Protein AF-A0A2N0S3P3-F1 (afdb_monomer_lite)

Sequence (249 aa):
TDFIQQIINLTKPFKLKSLFLYSSELQIVESLQLLLQKYGDYLENFACRFGSNSLSEEQQLLEFIIKYCKNI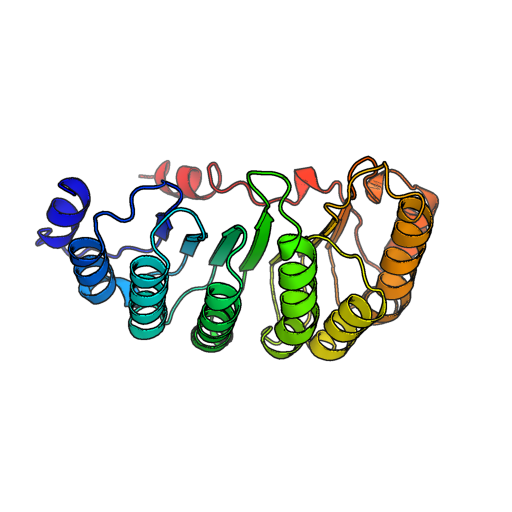KFLDLTVINNIQIIYSLFNLIENVKQNLNHLSINIFDNFGFSNTTELSSITLQNLGQLLPLKLEYLSLTLTIKYKNDFEMFLKNSQDTFIKKLLIKDRRIKDDEECRDTHDFILSYIKEYIMKKKRVKYLAIINFTTDLFSFKDEVKEFELYNIKIQKYRDLVVKYKLKFVEEFEDF

Radius of gyration: 18.98 Å; chains: 1; bounding box: 51×37×51 Å

Foldseek 3Di:
DVVLVVVLPDPDDDEDAEDEAEDLDLVCLPSLLSSLQVHQCRHQAYEYEPDRYDPVSLLSSLVSNLVRHQQHQAYAYEYELDQVVLVSVLSSLLSNQVNHAYYHYAYDYPPPDDCQQVSLLVCLQRVQQSHHLEHQYYAYAGAPDDLVSNLNSLVSNLSHQYAEYHYEHEDDDPPPCPVVVVVSNLVSCCVRPQVSVRYQEYWYYYPPDTLVVVVVSQVVSVVSNHHYDGNVVRDDDPPPPVVVVVVPD

Secondary structure (DSSP, 8-state):
-HHHHHHHT--S-----EEEE-SS--TTHHHHHHHHHHHGGG--EEEEEESSS-HHHHHHHHHHHHHH----SEEEEEEES-HHHHHHHHHHHHHHTTT--EEEEEEE-SSS-THHHHHHHHHHHHHHHHS-SEESEEEEEE----HHHHHHHHHHTTT-EEEEEEEEE---TT-TTHHHHHHHHHHHIIIIIITTT-EEEEEEE-SS-BGGG-HHHHHHHHHTT-EE--HHHHS--HHHHHHHTTS--

Organism: NCBI:txid588596

pLDDT: mean 86.83, std 15.43, range [28.58, 98.62]

Structure (mmCIF, N/CA/C/O backbone):
data_AF-A0A2N0S3P3-F1
#
_entry.id   AF-A0A2N0S3P3-F1
#
loop_
_atom_site.group_PDB
_atom_site.id
_atom_site.type_symbol
_atom_site.label_atom_id
_atom_site.label_alt_id
_atom_site.label_comp_id
_atom_site.label_asym_id
_atom_site.label_entity_id
_atom_site.label_seq_id
_atom_site.pdbx_PDB_ins_code
_atom_site.Cartn_x
_atom_site.Cartn_y
_atom_site.Cartn_z
_atom_site.occupancy
_atom_site.B_iso_or_equiv
_atom_site.auth_seq_id
_atom_site.auth_comp_id
_atom_site.auth_asym_id
_atom_site.auth_atom_id
_atom_site.pdbx_PDB_model_num
ATOM 1 N N . THR A 1 1 ? -15.535 18.138 17.283 1.00 60.66 1 THR A N 1
ATOM 2 C CA . THR A 1 1 ? -15.796 17.540 18.614 1.00 60.66 1 THR A CA 1
ATOM 3 C C . THR A 1 1 ? -17.249 17.122 18.776 1.00 60.66 1 THR A C 1
ATOM 5 O O . THR A 1 1 ? -17.479 15.939 18.997 1.00 60.66 1 THR A O 1
ATOM 8 N N . ASP A 1 2 ? -18.226 18.005 18.544 1.00 72.38 2 ASP A N 1
ATOM 9 C CA . ASP A 1 2 ? -19.659 17.703 18.760 1.00 72.38 2 ASP A CA 1
ATOM 10 C C . ASP A 1 2 ? -20.184 16.489 17.980 1.00 72.38 2 ASP A C 1
ATOM 12 O O . ASP A 1 2 ? -20.916 15.664 18.523 1.00 72.38 2 ASP A O 1
ATOM 16 N N . PHE A 1 3 ? -19.760 16.322 16.726 1.00 80.19 3 PHE A N 1
ATOM 17 C CA . PHE A 1 3 ? -20.202 15.205 15.886 1.00 80.19 3 PHE A CA 1
ATOM 18 C C . PHE A 1 3 ? -19.751 13.828 16.407 1.00 80.19 3 PHE A C 1
ATOM 20 O O . PHE A 1 3 ? -20.533 12.880 16.422 1.00 80.19 3 PHE A O 1
ATOM 27 N N . ILE A 1 4 ? -18.506 13.709 16.885 1.00 81.88 4 ILE A N 1
ATOM 28 C CA . ILE A 1 4 ? -17.991 12.443 17.433 1.00 81.88 4 ILE A CA 1
ATOM 29 C C . ILE A 1 4 ? -18.756 12.082 18.708 1.00 81.88 4 ILE A C 1
ATOM 31 O O . ILE A 1 4 ? -19.154 10.930 18.882 1.00 81.88 4 ILE A O 1
ATOM 35 N N . GLN A 1 5 ? -19.031 13.070 19.564 1.00 81.81 5 GLN A N 1
ATOM 36 C CA . GLN A 1 5 ? -19.796 12.838 20.784 1.00 81.81 5 GLN A CA 1
ATOM 37 C C . GLN A 1 5 ? -21.236 12.402 20.481 1.00 81.81 5 GLN A C 1
ATOM 39 O O . GLN A 1 5 ? -21.754 11.505 21.145 1.00 81.81 5 GLN A O 1
ATOM 44 N N . GLN A 1 6 ? -21.865 12.966 19.445 1.00 85.00 6 GLN A N 1
ATOM 45 C CA . GLN A 1 6 ? -23.181 12.521 18.980 1.00 85.00 6 GLN A CA 1
ATOM 46 C C . GLN A 1 6 ? -23.161 11.048 18.545 1.00 85.00 6 GLN A C 1
ATOM 48 O O . GLN A 1 6 ? -24.040 10.295 18.961 1.00 85.00 6 GLN A O 1
ATOM 53 N N . ILE A 1 7 ? -22.139 10.611 17.794 1.00 86.00 7 ILE A N 1
ATOM 54 C CA . ILE A 1 7 ? -21.979 9.200 17.389 1.00 86.00 7 ILE A CA 1
ATOM 55 C C . ILE A 1 7 ? -21.769 8.287 18.604 1.00 86.00 7 ILE A C 1
ATOM 57 O O . ILE A 1 7 ? -22.335 7.193 18.682 1.00 86.00 7 ILE A O 1
ATOM 61 N N . ILE A 1 8 ? -20.949 8.711 19.567 1.00 85.50 8 ILE A N 1
ATOM 62 C CA . ILE A 1 8 ? -20.697 7.935 20.788 1.00 85.50 8 ILE A CA 1
ATOM 63 C C . ILE A 1 8 ? -21.985 7.791 21.608 1.00 85.50 8 ILE A C 1
ATOM 65 O O . ILE A 1 8 ? -22.234 6.713 22.147 1.00 85.50 8 ILE A O 1
ATOM 69 N N . ASN A 1 9 ? -22.829 8.823 21.643 1.00 87.31 9 ASN A N 1
ATOM 70 C CA . ASN A 1 9 ? -24.072 8.846 22.414 1.00 87.31 9 ASN A CA 1
ATOM 71 C C . ASN A 1 9 ? -25.251 8.130 21.727 1.00 87.31 9 ASN A C 1
ATOM 73 O O . ASN A 1 9 ? -26.339 8.065 22.302 1.00 87.31 9 ASN A O 1
ATOM 77 N N . LEU A 1 10 ? -25.065 7.570 20.525 1.00 88.19 10 LEU A N 1
ATOM 78 C CA . LEU A 1 10 ? -26.095 6.766 19.870 1.00 88.19 10 LEU A CA 1
ATOM 79 C C . LEU A 1 10 ? -26.452 5.543 20.729 1.00 88.19 10 LEU A C 1
ATOM 81 O O . LEU A 1 10 ? -25.593 4.741 21.103 1.00 88.19 10 LEU A O 1
ATOM 85 N N . THR A 1 11 ? -27.746 5.400 21.016 1.00 84.94 11 THR A N 1
ATOM 86 C CA . THR A 1 11 ? -28.325 4.266 21.758 1.00 84.94 11 THR A CA 1
ATOM 87 C C . THR A 1 11 ? -28.780 3.132 20.843 1.00 84.94 11 THR A C 1
ATOM 89 O O . THR A 1 11 ? -28.942 1.999 21.289 1.00 84.94 11 THR A O 1
ATOM 92 N N . LYS A 1 12 ? -28.986 3.421 19.553 1.00 87.06 12 LYS A N 1
ATOM 93 C CA . LYS A 1 12 ? -29.355 2.421 18.546 1.00 87.06 12 LYS A CA 1
ATOM 94 C C . LYS A 1 12 ? -28.125 1.609 18.113 1.00 87.06 12 LYS A C 1
ATOM 96 O O . LYS A 1 12 ? -27.028 2.169 18.081 1.00 87.06 12 LYS A O 1
ATOM 101 N N . PRO A 1 13 ? -28.291 0.330 17.720 1.00 84.44 13 PRO A N 1
ATOM 102 C CA . PRO A 1 13 ? -27.209 -0.452 17.132 1.00 84.44 13 PRO A CA 1
ATOM 103 C C . PRO A 1 13 ? -26.616 0.269 15.919 1.00 84.44 13 PRO A C 1
ATOM 105 O O . PRO A 1 13 ? -27.309 0.535 14.938 1.00 84.44 13 PRO A O 1
ATOM 108 N N . PHE A 1 14 ? -25.330 0.589 16.002 1.00 86.62 14 PHE A N 1
ATOM 109 C CA . PHE A 1 14 ? -24.591 1.320 14.981 1.00 86.62 14 PHE A CA 1
ATOM 110 C C . PHE A 1 14 ? -23.218 0.670 14.790 1.00 86.62 14 PHE A C 1
ATOM 112 O O . PHE A 1 14 ? -22.587 0.250 15.760 1.00 86.62 14 PHE A O 1
ATOM 119 N N . LYS A 1 15 ? -22.758 0.582 13.538 1.00 90.81 15 LYS A N 1
ATOM 120 C CA . LYS A 1 15 ? -21.422 0.091 13.182 1.00 90.81 15 LYS A CA 1
ATOM 121 C C . LYS A 1 15 ? -20.727 1.140 12.328 1.00 90.81 15 LYS A C 1
ATOM 123 O O . LYS A 1 15 ? -21.176 1.426 11.220 1.00 90.81 15 LYS A O 1
ATOM 128 N N . LEU A 1 16 ? -19.619 1.678 12.827 1.00 92.75 16 LEU A N 1
ATOM 129 C CA . LEU A 1 16 ? -18.766 2.567 12.050 1.00 92.75 16 LEU A CA 1
ATOM 130 C C . LEU A 1 16 ? -17.831 1.719 11.184 1.00 92.75 16 LEU A C 1
ATOM 132 O O . LEU A 1 16 ? -16.903 1.115 11.708 1.00 92.75 16 LEU A O 1
ATOM 136 N N . LYS A 1 17 ? -18.081 1.657 9.872 1.00 94.69 17 LYS A N 1
ATOM 137 C CA . LYS A 1 17 ? -17.230 0.899 8.934 1.00 94.69 17 LYS A CA 1
ATOM 138 C C . LYS A 1 17 ? -16.067 1.704 8.361 1.00 94.69 17 LYS A C 1
ATOM 140 O O . LYS A 1 17 ? -15.070 1.112 7.952 1.00 94.69 17 LYS A O 1
ATOM 145 N N . SER A 1 18 ? -16.193 3.027 8.317 1.00 92.88 18 SER A N 1
ATOM 146 C CA . SER A 1 18 ? -15.244 3.901 7.628 1.00 92.88 18 SER A CA 1
ATOM 147 C C . SER A 1 18 ? -14.891 5.111 8.484 1.00 92.88 18 SER A C 1
ATOM 149 O O . SER A 1 18 ? -15.783 5.755 9.034 1.00 92.88 18 SER A O 1
ATOM 151 N N . LEU A 1 19 ? -13.600 5.434 8.568 1.00 91.31 19 LEU A N 1
ATOM 152 C CA . LEU A 1 19 ? -13.093 6.620 9.259 1.00 91.31 19 LEU A CA 1
ATOM 153 C C . LEU A 1 19 ? -11.942 7.244 8.459 1.00 91.31 19 LEU A C 1
ATOM 155 O O . LEU A 1 19 ? -10.929 6.596 8.202 1.00 91.31 19 LEU A O 1
ATOM 159 N N . PHE A 1 20 ? -12.099 8.513 8.077 1.00 89.56 20 PHE A N 1
ATOM 160 C CA . PHE A 1 20 ? -11.140 9.247 7.250 1.00 89.56 20 PHE A CA 1
ATOM 161 C C . PHE A 1 20 ? -10.727 10.559 7.927 1.00 89.56 20 PHE A C 1
ATOM 163 O O . PHE A 1 20 ? -11.555 11.445 8.131 1.00 89.56 20 PHE A O 1
ATOM 170 N N . LEU A 1 21 ? -9.442 10.687 8.262 1.00 86.50 21 LEU A N 1
ATOM 171 C CA . LEU A 1 21 ? -8.866 11.777 9.053 1.00 86.50 21 LEU A CA 1
ATOM 172 C C . LEU A 1 21 ? -7.858 12.579 8.206 1.00 86.50 21 LEU A C 1
ATOM 174 O O . LEU A 1 21 ? -6.662 12.295 8.201 1.00 86.50 21 LEU A O 1
ATOM 178 N N . TYR A 1 22 ? -8.337 13.574 7.450 1.00 75.62 22 TYR A N 1
ATOM 179 C CA . TYR A 1 22 ? -7.492 14.391 6.554 1.00 75.62 22 TYR A CA 1
ATOM 180 C C . TYR A 1 22 ? -7.315 15.858 6.994 1.00 75.62 22 TYR A C 1
ATOM 182 O O . TYR A 1 22 ? -6.592 16.604 6.329 1.00 75.62 22 TYR A O 1
ATOM 190 N N . SER A 1 23 ? -7.963 16.289 8.081 1.00 65.00 23 SER A N 1
ATOM 191 C CA . SER A 1 23 ? -7.886 17.659 8.609 1.00 65.00 23 SER A CA 1
ATOM 192 C C . SER A 1 23 ? -6.778 17.822 9.653 1.00 65.00 23 SER A C 1
ATOM 194 O O . SER A 1 23 ? -6.531 16.929 10.457 1.00 65.00 23 SER A O 1
ATOM 196 N N . SER A 1 24 ? -6.145 18.995 9.655 1.00 56.78 24 SER A N 1
ATOM 197 C CA . SER A 1 24 ? -4.992 19.401 10.478 1.00 56.78 24 SER A CA 1
ATOM 198 C C . SER A 1 24 ? -5.309 19.700 11.950 1.00 56.78 24 SER A C 1
ATOM 200 O O . SER A 1 24 ? -4.586 20.452 12.590 1.00 56.78 24 SER A O 1
ATOM 202 N N . GLU A 1 25 ? -6.393 19.146 12.486 1.00 56.72 25 GLU A N 1
ATOM 203 C CA . GLU A 1 25 ? -6.800 19.371 13.873 1.00 56.72 25 GLU A CA 1
ATOM 204 C C . GLU A 1 25 ? -7.106 18.027 14.533 1.00 56.72 25 GLU A C 1
ATOM 206 O O . GLU A 1 25 ? -8.260 17.629 14.696 1.00 56.72 25 GLU A O 1
ATOM 211 N N . LEU A 1 26 ? -6.050 17.321 14.949 1.00 60.75 26 LEU A N 1
ATOM 212 C CA . LEU A 1 26 ? -6.154 16.224 15.915 1.00 60.75 26 LEU A CA 1
ATOM 213 C C . LEU A 1 26 ? -6.377 16.737 17.351 1.00 60.75 26 LEU A C 1
ATOM 215 O O . LEU A 1 26 ? -6.074 16.019 18.299 1.00 60.75 26 LEU A O 1
ATOM 219 N N . GLN A 1 27 ? -6.999 17.911 17.542 1.00 53.78 27 GLN A N 1
ATOM 220 C CA . GLN A 1 27 ? -7.444 18.444 18.848 1.00 53.78 27 GLN A CA 1
ATOM 221 C C . GLN A 1 27 ? -8.531 17.571 19.526 1.00 53.78 27 GLN A C 1
ATOM 223 O O . GLN A 1 27 ? -9.323 18.034 20.340 1.00 53.78 27 GLN A O 1
ATOM 228 N N . ILE A 1 28 ? -8.624 16.295 19.154 1.00 60.75 28 ILE A N 1
ATOM 229 C CA . ILE A 1 28 ? -9.705 15.374 19.470 1.00 60.75 28 ILE A CA 1
ATOM 230 C C . ILE A 1 28 ? -9.147 13.996 19.852 1.00 60.75 28 ILE A C 1
ATOM 232 O O . ILE A 1 28 ? -9.802 12.984 19.609 1.00 60.75 28 ILE A O 1
ATOM 236 N N . VAL A 1 29 ? -7.939 13.915 20.425 1.00 67.81 29 VAL A N 1
ATOM 237 C CA . VAL A 1 29 ? -7.366 12.618 20.828 1.00 67.81 29 VAL A CA 1
ATOM 238 C C . VAL A 1 29 ? -8.316 11.871 21.768 1.00 67.81 29 VAL A C 1
ATOM 240 O O . VAL A 1 29 ? -8.578 10.695 21.540 1.00 67.81 29 VAL A O 1
ATOM 243 N N . GLU A 1 30 ? -8.930 12.554 22.741 1.00 79.44 30 GLU A N 1
ATOM 244 C CA . GLU A 1 30 ? -9.857 11.916 23.687 1.00 79.44 30 GLU A CA 1
ATOM 245 C C . GLU A 1 30 ? -11.140 11.399 23.018 1.00 79.44 30 GLU A C 1
ATOM 247 O O . GLU A 1 30 ? -11.507 10.235 23.192 1.00 79.44 30 GLU A O 1
ATOM 252 N N . SER A 1 31 ? -11.836 12.212 22.212 1.00 84.88 31 SER A N 1
ATOM 253 C CA . SER A 1 31 ? -13.074 11.731 21.577 1.00 84.88 31 SER A CA 1
ATOM 254 C C . SER A 1 31 ? -12.791 10.702 20.478 1.00 84.88 31 SER A C 1
ATOM 256 O O . SER A 1 31 ? -13.576 9.770 20.314 1.00 84.88 31 SER A O 1
ATOM 258 N N . LEU A 1 32 ? -11.674 10.821 19.745 1.00 87.62 32 LEU A N 1
ATOM 259 C CA . LEU A 1 32 ? -11.240 9.790 18.795 1.00 87.62 32 LEU A CA 1
ATOM 260 C C . LEU A 1 32 ? -10.889 8.495 19.522 1.00 87.62 32 LEU A C 1
ATOM 262 O O . LEU A 1 32 ? -11.292 7.430 19.067 1.00 87.62 32 LEU A O 1
ATOM 266 N N . GLN A 1 33 ? -10.216 8.565 20.670 1.00 89.75 33 GLN A N 1
ATOM 267 C CA . GLN A 1 33 ? -9.945 7.394 21.494 1.00 89.75 33 GLN A CA 1
ATOM 268 C C . GLN A 1 33 ? -11.243 6.683 21.881 1.00 89.75 33 GLN A C 1
ATOM 270 O O . GLN A 1 33 ? -11.347 5.475 21.679 1.00 89.75 33 GLN A O 1
ATOM 275 N N . LEU A 1 34 ? -12.240 7.411 22.395 1.00 90.88 34 LEU A N 1
ATOM 276 C CA . LEU A 1 34 ? -13.537 6.832 22.763 1.00 90.88 34 LEU A CA 1
ATOM 277 C C . LEU A 1 34 ? -14.266 6.235 21.549 1.00 90.88 34 LEU A C 1
ATOM 279 O O . LEU A 1 34 ? -14.858 5.158 21.642 1.00 90.88 34 LEU A O 1
ATOM 283 N N . LEU A 1 35 ? -14.195 6.905 20.395 1.00 92.00 35 LEU A N 1
ATOM 284 C CA . LEU A 1 35 ? -14.770 6.410 19.146 1.00 92.00 35 LEU A CA 1
ATOM 285 C C . LEU A 1 35 ? -14.113 5.091 18.713 1.00 92.00 35 LEU A C 1
ATOM 287 O O . LEU A 1 35 ? -14.819 4.134 18.398 1.00 92.00 35 LEU A O 1
ATOM 291 N N . LEU A 1 36 ? -12.780 5.026 18.731 1.00 93.50 36 LEU A N 1
ATOM 292 C CA . LEU A 1 36 ? -12.012 3.831 18.376 1.00 93.50 36 LEU A CA 1
ATOM 293 C C . LEU A 1 36 ? -12.216 2.706 19.396 1.00 93.50 36 LEU A C 1
ATOM 295 O O . LEU A 1 36 ? -12.365 1.558 19.002 1.00 93.50 36 LEU A O 1
ATOM 299 N N . GLN A 1 37 ? -12.314 3.015 20.689 1.00 93.56 37 GLN A N 1
ATOM 300 C CA . GLN A 1 37 ? -12.651 2.032 21.722 1.00 93.56 37 GLN A CA 1
ATOM 301 C C . GLN A 1 37 ? -14.021 1.395 21.490 1.00 93.56 37 GLN A C 1
ATOM 303 O O . GLN A 1 37 ? -14.179 0.190 21.670 1.00 93.56 37 GLN A O 1
ATOM 308 N N . LYS A 1 38 ? -15.019 2.199 21.107 1.00 93.44 38 LYS A N 1
ATOM 309 C CA . LYS A 1 38 ? -16.395 1.724 20.937 1.00 93.44 38 LYS A CA 1
ATOM 310 C C . LYS A 1 38 ? -16.629 1.042 19.589 1.00 93.44 38 LYS A C 1
ATOM 312 O O . LYS A 1 38 ? -17.420 0.103 19.518 1.00 93.44 38 LYS A O 1
ATOM 317 N N . TYR A 1 39 ? -15.983 1.522 18.527 1.00 94.75 39 TYR A N 1
ATOM 318 C CA . TYR A 1 39 ? -16.291 1.104 17.158 1.00 94.75 39 TYR A CA 1
ATOM 319 C C . TYR A 1 39 ? -15.094 0.615 16.335 1.00 94.75 39 TYR A C 1
ATOM 321 O O . TYR A 1 39 ? -15.297 0.212 15.192 1.00 94.75 39 TYR A O 1
ATOM 329 N N . GLY A 1 40 ? -13.874 0.625 16.875 1.00 94.88 40 GLY A N 1
ATOM 330 C CA . GLY A 1 40 ? -12.653 0.271 16.143 1.00 94.88 40 GLY A CA 1
ATOM 331 C C . GLY A 1 40 ? -12.702 -1.123 15.522 1.00 94.88 40 GLY A C 1
ATOM 332 O O . GLY A 1 40 ? -12.315 -1.293 14.367 1.00 94.88 40 GLY A O 1
ATOM 333 N N . ASP A 1 41 ? -13.287 -2.094 16.224 1.00 95.56 41 ASP A N 1
ATOM 334 C CA . ASP A 1 41 ? -13.428 -3.463 15.720 1.00 95.56 41 ASP A CA 1
ATOM 335 C C . ASP A 1 41 ? -14.382 -3.567 14.518 1.00 95.56 41 ASP A C 1
ATOM 337 O O . ASP A 1 41 ? -14.351 -4.556 13.792 1.00 95.56 41 ASP A O 1
ATOM 341 N N . TYR A 1 42 ? -15.223 -2.562 14.258 1.00 96.38 42 TYR A N 1
ATOM 342 C CA . TYR A 1 42 ? -16.085 -2.527 13.072 1.00 96.38 42 TYR A CA 1
ATOM 343 C C . TYR A 1 42 ? -15.456 -1.809 11.881 1.00 96.38 42 TYR A C 1
ATOM 345 O O . TYR A 1 42 ? -16.011 -1.891 10.781 1.00 96.38 42 TYR A O 1
ATOM 353 N N . LEU A 1 43 ? -14.335 -1.107 12.078 1.00 96.38 43 LEU A N 1
ATOM 354 C CA . LEU A 1 43 ? -13.690 -0.373 11.000 1.00 96.38 43 LEU A CA 1
ATOM 355 C C . LEU A 1 43 ? -13.111 -1.350 9.978 1.00 96.38 43 LEU A C 1
ATOM 357 O O . LEU A 1 43 ? -12.312 -2.227 10.300 1.00 96.38 43 LEU A O 1
ATOM 361 N N . GLU A 1 44 ? -13.504 -1.143 8.725 1.00 97.38 44 GLU A N 1
ATOM 362 C CA . GLU A 1 44 ? -12.980 -1.849 7.559 1.00 97.38 44 GLU A CA 1
ATOM 363 C C . GLU A 1 44 ? -12.191 -0.904 6.645 1.00 97.38 44 GLU A C 1
ATOM 365 O O . GLU A 1 44 ? -11.272 -1.346 5.956 1.00 97.38 44 GLU A O 1
ATOM 370 N N . ASN A 1 45 ? -12.508 0.396 6.656 1.00 95.56 45 ASN A N 1
ATOM 371 C CA . ASN A 1 45 ? -11.863 1.403 5.820 1.00 95.56 45 ASN A CA 1
ATOM 372 C C . ASN A 1 45 ? -11.290 2.525 6.683 1.00 95.56 45 ASN A C 1
ATOM 374 O O . ASN A 1 45 ? -12.020 3.214 7.397 1.00 95.56 45 ASN A O 1
ATOM 378 N N . PHE A 1 46 ? -9.983 2.732 6.592 1.00 93.50 46 PHE A N 1
ATOM 379 C CA . PHE A 1 46 ? -9.294 3.764 7.346 1.00 93.50 46 PHE A CA 1
ATOM 380 C C . PHE A 1 46 ? -8.385 4.581 6.438 1.00 93.50 46 PHE A C 1
ATOM 382 O O . PHE A 1 46 ? -7.633 4.030 5.631 1.00 93.50 46 PHE A O 1
ATOM 389 N N . ALA A 1 47 ? -8.434 5.901 6.593 1.00 92.12 47 ALA A N 1
ATOM 390 C CA . ALA A 1 47 ? -7.440 6.774 5.995 1.00 92.12 47 ALA A CA 1
ATOM 391 C C . ALA A 1 47 ? -7.041 7.901 6.932 1.00 92.12 47 ALA A C 1
ATOM 393 O O . ALA A 1 47 ? -7.879 8.437 7.657 1.00 92.12 47 ALA A O 1
ATOM 394 N N . CYS A 1 48 ? -5.765 8.272 6.904 1.00 88.94 48 CYS A N 1
ATOM 395 C CA . CYS A 1 48 ? -5.243 9.313 7.777 1.00 88.94 48 CYS A CA 1
ATOM 396 C C . CYS A 1 48 ? -4.044 10.038 7.160 1.00 88.94 48 CYS A C 1
ATOM 398 O O . CYS A 1 48 ? -3.221 9.440 6.459 1.00 88.94 48 CYS A O 1
ATOM 400 N N . ARG A 1 49 ? -3.938 11.336 7.454 1.00 89.00 49 ARG A N 1
ATOM 401 C CA . ARG A 1 49 ? -2.773 12.170 7.151 1.00 89.00 49 ARG A CA 1
ATOM 402 C C . ARG A 1 49 ? -1.973 12.429 8.430 1.00 89.00 49 ARG A C 1
ATOM 404 O O . ARG A 1 49 ? -2.501 13.003 9.373 1.00 89.00 49 ARG A O 1
ATOM 411 N N . PHE A 1 50 ? -0.699 12.056 8.414 1.00 88.12 50 PHE A N 1
ATOM 412 C CA . PHE A 1 50 ? 0.267 12.255 9.493 1.00 88.12 50 PHE A CA 1
ATOM 413 C C . PHE A 1 50 ? 1.337 13.286 9.115 1.00 88.12 50 PHE A C 1
ATOM 415 O O . PHE A 1 50 ? 1.637 13.476 7.931 1.00 88.12 50 PHE A O 1
ATOM 422 N N . GLY A 1 51 ? 1.937 13.923 10.119 1.00 84.88 51 GLY A N 1
ATOM 423 C CA . GLY A 1 51 ? 2.931 14.985 9.982 1.00 84.88 51 GLY A CA 1
ATOM 424 C C . GLY A 1 51 ? 2.329 16.388 9.924 1.00 84.88 51 GLY A C 1
ATOM 425 O O . GLY A 1 51 ? 2.927 17.288 9.339 1.00 84.88 51 GLY A O 1
ATOM 426 N N . SER A 1 52 ? 1.111 16.572 10.440 1.00 80.94 52 SER A N 1
ATOM 427 C CA . SER A 1 52 ? 0.447 17.888 10.514 1.00 80.94 52 SER A CA 1
ATOM 428 C C . SER A 1 52 ? 0.119 18.319 11.945 1.00 80.94 52 SER A C 1
ATOM 430 O O . SER A 1 52 ? -0.239 19.476 12.139 1.00 80.94 52 SER A O 1
ATOM 432 N N . ASN A 1 53 ? 0.259 17.425 12.926 1.00 81.38 53 ASN A N 1
ATOM 433 C CA . ASN A 1 53 ? 0.006 17.690 14.343 1.00 81.38 53 ASN A CA 1
ATOM 434 C C . ASN A 1 53 ? 1.273 17.423 15.167 1.00 81.38 53 ASN A C 1
ATOM 436 O O . ASN A 1 53 ? 2.337 17.126 14.612 1.00 81.38 53 ASN A O 1
ATOM 440 N N . SER A 1 54 ? 1.176 17.528 16.495 1.00 86.25 54 SER A N 1
ATOM 441 C CA . SER A 1 54 ? 2.307 17.163 17.345 1.00 86.25 54 SER A CA 1
ATOM 442 C C . SER A 1 54 ? 2.615 15.667 17.214 1.00 86.25 54 SER A C 1
ATOM 444 O O . SER A 1 54 ? 1.723 14.825 17.093 1.00 86.25 54 SER A O 1
ATOM 446 N N . LEU A 1 55 ? 3.903 15.327 17.257 1.00 86.06 55 LEU A N 1
ATOM 447 C CA . LEU A 1 55 ? 4.362 13.942 17.164 1.00 86.06 55 LEU A CA 1
ATOM 448 C C . LEU A 1 55 ? 3.720 13.047 18.240 1.00 86.06 55 LEU A C 1
ATOM 450 O O . LEU A 1 55 ? 3.356 11.913 17.941 1.00 86.06 55 LEU A O 1
ATOM 454 N N . SER A 1 56 ? 3.555 13.560 19.462 1.00 88.00 56 SER A N 1
ATOM 455 C CA . SER A 1 56 ? 2.941 12.829 20.575 1.00 88.00 56 SER A CA 1
ATOM 456 C C . SER A 1 56 ? 1.478 12.476 20.309 1.00 88.00 56 SER A C 1
ATOM 458 O O . SER A 1 56 ? 1.079 11.342 20.553 1.00 88.00 56 SER A O 1
ATOM 460 N N . GLU A 1 57 ? 0.685 13.406 19.770 1.00 86.62 57 GLU A N 1
ATOM 461 C CA . GLU A 1 57 ? -0.723 13.144 19.432 1.00 86.62 57 GLU A CA 1
ATOM 462 C C . GLU A 1 57 ? -0.840 12.111 18.307 1.00 86.62 57 GLU A C 1
ATOM 464 O O . GLU A 1 57 ? -1.686 11.219 18.359 1.00 86.62 57 GLU A O 1
ATOM 469 N N . GLU A 1 58 ? 0.027 12.202 17.296 1.00 88.50 58 GLU A N 1
ATOM 470 C CA . GLU A 1 58 ? 0.030 11.277 16.161 1.00 88.50 58 GLU A CA 1
ATOM 471 C C . GLU A 1 58 ? 0.469 9.862 16.572 1.00 88.50 58 GLU A C 1
ATOM 473 O O . GLU A 1 58 ? -0.135 8.880 16.132 1.00 88.50 58 GLU A O 1
ATOM 478 N N . GLN A 1 59 ? 1.463 9.743 17.459 1.00 89.56 59 GLN A N 1
ATOM 479 C CA . GLN A 1 59 ? 1.868 8.467 18.057 1.00 89.56 59 GLN A CA 1
ATOM 480 C C . GLN A 1 59 ? 0.748 7.868 18.913 1.00 89.56 59 GLN A C 1
ATOM 482 O O . GLN A 1 59 ? 0.395 6.705 18.727 1.00 89.56 59 GLN A O 1
ATOM 487 N N . GLN A 1 60 ? 0.130 8.669 19.782 1.00 89.75 60 GLN A N 1
ATOM 488 C CA . GLN A 1 60 ? -0.967 8.218 20.638 1.00 89.75 60 GLN A CA 1
ATOM 489 C C . GLN A 1 60 ? -2.186 7.763 19.817 1.00 89.75 60 GLN A C 1
ATOM 491 O O . GLN A 1 60 ? -2.796 6.730 20.105 1.00 89.75 60 GLN A O 1
ATOM 496 N N . LEU A 1 61 ? -2.522 8.488 18.744 1.00 89.69 61 LEU A N 1
ATOM 497 C CA . LEU A 1 61 ? -3.566 8.075 17.810 1.00 89.69 61 LEU A CA 1
ATOM 498 C C . LEU A 1 61 ? -3.233 6.719 17.168 1.00 89.69 61 LEU A C 1
ATOM 500 O O . LEU A 1 61 ? -4.101 5.847 17.101 1.00 89.69 61 LEU A O 1
ATOM 504 N N . LEU A 1 62 ? -1.989 6.517 16.724 1.00 91.56 62 LEU A N 1
ATOM 505 C CA . LEU A 1 62 ? -1.551 5.245 16.143 1.00 91.56 62 LEU A CA 1
ATOM 506 C C . LEU A 1 62 ? -1.623 4.091 17.137 1.00 91.56 62 LEU A C 1
ATOM 508 O O . LEU A 1 62 ? -2.093 3.017 16.765 1.00 91.56 62 LEU A O 1
ATOM 512 N N . GLU A 1 63 ? -1.243 4.308 18.395 1.00 93.19 63 GLU A N 1
ATOM 513 C CA . GLU A 1 63 ? -1.399 3.308 19.453 1.00 93.19 63 GLU A CA 1
ATOM 514 C C . GLU A 1 63 ? -2.863 2.880 19.609 1.00 93.19 63 GLU A C 1
ATOM 516 O O . GLU A 1 63 ? -3.156 1.683 19.671 1.00 93.19 63 GLU A O 1
ATOM 521 N N . PHE A 1 64 ? -3.803 3.831 19.605 1.00 93.00 64 PHE A N 1
ATOM 522 C CA . PHE A 1 64 ? -5.229 3.511 19.674 1.00 93.00 64 PHE A CA 1
ATOM 523 C C . PHE A 1 64 ? -5.735 2.786 18.428 1.00 93.00 64 PHE A C 1
ATOM 525 O O . PHE A 1 64 ? -6.484 1.815 18.560 1.00 93.00 64 PHE A O 1
ATOM 532 N N . ILE A 1 65 ? -5.313 3.195 17.230 1.00 93.94 65 ILE A N 1
ATOM 533 C CA . ILE A 1 65 ? -5.701 2.513 15.989 1.00 93.94 65 ILE A CA 1
ATOM 534 C C . ILE A 1 65 ? -5.184 1.072 16.003 1.00 93.94 65 ILE A C 1
ATOM 536 O O . ILE A 1 65 ? -5.963 0.143 15.802 1.00 93.94 65 ILE A O 1
ATOM 540 N N . ILE A 1 66 ? -3.901 0.864 16.309 1.00 95.25 66 ILE A N 1
ATOM 541 C CA . ILE A 1 66 ? -3.296 -0.472 16.402 1.00 95.25 66 ILE A CA 1
ATOM 542 C C . ILE A 1 66 ? -4.032 -1.314 17.445 1.00 95.25 66 ILE A C 1
ATOM 544 O O . ILE A 1 66 ? -4.311 -2.493 17.210 1.00 95.25 66 ILE A O 1
ATOM 548 N N . LYS A 1 67 ? -4.379 -0.723 18.593 1.00 96.19 67 LYS A N 1
ATOM 549 C CA . LYS A 1 67 ? -5.052 -1.427 19.684 1.00 96.19 67 LYS A CA 1
ATOM 550 C C . LYS A 1 67 ? -6.470 -1.865 19.321 1.00 96.19 67 LYS A C 1
ATOM 552 O O . LYS A 1 67 ? -6.790 -3.026 19.561 1.00 96.19 67 LYS A O 1
ATOM 557 N N . TYR A 1 68 ? -7.287 -0.977 18.753 1.00 96.56 68 TYR A N 1
ATOM 558 C CA . TYR A 1 68 ? -8.729 -1.206 18.601 1.00 96.56 68 TYR A CA 1
ATOM 559 C C . TYR A 1 68 ? -9.191 -1.529 17.173 1.00 96.56 68 TYR A C 1
ATOM 561 O O . TYR A 1 68 ? -10.321 -1.957 17.006 1.00 96.56 68 TYR A O 1
ATOM 569 N N . CYS A 1 69 ? -8.377 -1.328 16.132 1.00 96.06 69 CYS A N 1
ATOM 570 C CA . CYS A 1 69 ? -8.811 -1.495 14.736 1.00 96.06 69 CYS A CA 1
ATOM 571 C C . CYS A 1 69 ? -8.197 -2.752 14.111 1.00 96.06 69 CYS A C 1
ATOM 573 O O . CYS A 1 69 ? -7.174 -2.681 13.431 1.00 96.06 69 CYS A O 1
ATOM 575 N N . LYS A 1 70 ? -8.801 -3.924 14.343 1.00 95.00 70 LYS A N 1
ATOM 576 C CA . LYS A 1 70 ? -8.257 -5.209 13.854 1.00 95.00 70 LYS A CA 1
ATOM 577 C C . LYS A 1 70 ? -8.752 -5.625 12.463 1.00 95.00 70 LYS A C 1
ATOM 579 O O . LYS A 1 70 ? -8.113 -6.443 11.806 1.00 95.00 70 LYS A O 1
ATOM 584 N N . ASN A 1 71 ? -9.855 -5.045 11.991 1.00 97.06 71 ASN A N 1
ATOM 585 C CA . ASN A 1 71 ? -10.572 -5.497 10.790 1.00 97.06 71 ASN A CA 1
ATOM 586 C C . ASN A 1 71 ? -10.369 -4.606 9.552 1.00 97.06 71 ASN A C 1
ATOM 588 O O . ASN A 1 71 ? -11.133 -4.701 8.591 1.00 97.06 71 ASN A O 1
ATOM 592 N N . ILE A 1 72 ? -9.322 -3.772 9.546 1.00 97.94 72 ILE A N 1
ATOM 593 C CA . ILE A 1 72 ? -9.020 -2.880 8.423 1.00 97.94 72 ILE A CA 1
ATOM 594 C C . ILE A 1 72 ? -8.706 -3.692 7.160 1.00 97.94 72 ILE A C 1
ATOM 596 O O . ILE A 1 72 ? -7.731 -4.440 7.102 1.00 97.94 72 ILE A O 1
ATOM 600 N N . LYS A 1 73 ? -9.522 -3.491 6.124 1.00 97.81 73 LYS A N 1
ATOM 601 C CA . LYS A 1 73 ? -9.359 -4.046 4.772 1.00 97.81 73 LYS A CA 1
ATOM 602 C C . LYS A 1 73 ? -8.790 -3.018 3.804 1.00 97.81 73 LYS A C 1
ATOM 604 O O . LYS A 1 73 ? -8.088 -3.387 2.861 1.00 97.81 73 LYS A O 1
ATOM 609 N N . PHE A 1 74 ? -9.107 -1.745 4.020 1.00 96.94 74 PHE A N 1
ATOM 610 C CA . PHE A 1 74 ? -8.640 -0.619 3.226 1.00 96.94 74 PHE A CA 1
ATOM 611 C C . PHE A 1 74 ? -7.878 0.360 4.110 1.00 96.94 74 PHE A C 1
ATOM 613 O O . PHE A 1 74 ? -8.444 0.905 5.056 1.00 96.94 74 PHE A O 1
ATOM 620 N N . LEU A 1 75 ? -6.613 0.596 3.773 1.00 96.31 75 LEU A N 1
ATOM 621 C CA . LEU A 1 75 ? -5.721 1.491 4.495 1.00 96.31 75 LEU A CA 1
ATOM 622 C C . LEU A 1 75 ? -5.096 2.503 3.528 1.00 96.31 75 LEU A C 1
ATOM 624 O O . LEU A 1 75 ? -4.339 2.117 2.636 1.00 96.31 75 LEU A O 1
ATOM 628 N N . ASP A 1 76 ? -5.401 3.788 3.705 1.00 94.44 76 ASP A N 1
ATOM 629 C CA . ASP A 1 76 ? -4.804 4.889 2.935 1.00 94.44 76 ASP A CA 1
ATOM 630 C C . ASP A 1 76 ? -4.085 5.886 3.849 1.00 94.44 76 ASP A C 1
ATOM 632 O O . ASP A 1 76 ? -4.680 6.571 4.679 1.00 94.44 76 ASP A O 1
ATOM 636 N N . LEU A 1 77 ? -2.768 5.955 3.709 1.00 93.19 77 LEU A N 1
ATOM 637 C CA . LEU A 1 77 ? -1.894 6.680 4.614 1.00 93.19 77 LEU A CA 1
ATOM 638 C C . LEU A 1 77 ? -1.147 7.763 3.853 1.00 93.19 77 LEU A C 1
ATOM 640 O O . LEU A 1 77 ? -0.452 7.491 2.875 1.00 93.19 77 LEU A O 1
ATOM 644 N N . THR A 1 78 ? -1.239 8.998 4.339 1.00 91.31 78 THR A N 1
ATOM 645 C CA . THR A 1 78 ? -0.356 10.085 3.906 1.00 91.31 78 THR A CA 1
ATOM 646 C C . THR A 1 78 ? 0.609 10.437 5.032 1.00 91.31 78 THR A C 1
ATOM 648 O O . THR A 1 78 ? 0.165 10.670 6.151 1.00 91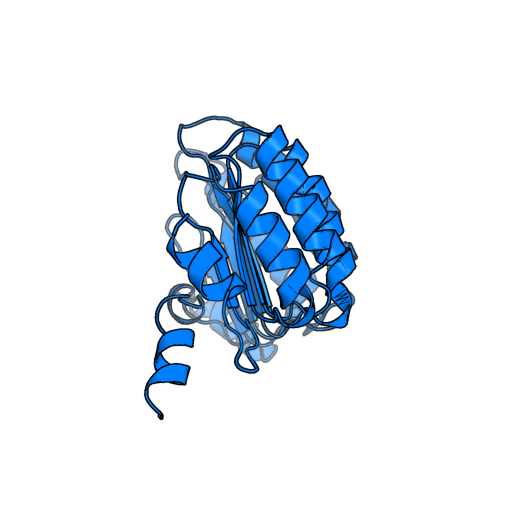.31 78 THR A O 1
ATOM 651 N N . VAL A 1 79 ? 1.912 10.503 4.748 1.00 90.62 79 VAL A N 1
ATOM 652 C CA . VAL A 1 79 ? 2.965 10.818 5.732 1.00 90.62 79 VAL A CA 1
ATOM 653 C C . VAL A 1 79 ? 3.756 12.034 5.276 1.00 90.62 79 VAL A C 1
ATOM 655 O O . VAL A 1 79 ? 4.209 12.083 4.129 1.00 90.62 79 VAL A O 1
ATOM 658 N N . ILE A 1 80 ? 3.937 13.002 6.175 1.00 87.00 80 ILE A N 1
ATOM 659 C CA . ILE A 1 80 ? 4.660 14.247 5.903 1.00 87.00 80 ILE A CA 1
ATOM 660 C C . ILE A 1 80 ? 5.838 14.392 6.856 1.00 87.00 80 ILE A C 1
ATOM 662 O O . ILE A 1 80 ? 5.642 14.543 8.055 1.00 87.00 80 ILE A O 1
ATOM 666 N N . ASN A 1 81 ? 7.056 14.360 6.308 1.00 76.25 81 ASN A N 1
ATOM 667 C CA . ASN A 1 81 ? 8.320 14.710 6.975 1.00 76.25 81 ASN A CA 1
ATOM 668 C C . ASN A 1 81 ? 8.559 14.123 8.388 1.00 76.25 81 ASN A C 1
ATOM 670 O O . ASN A 1 81 ? 9.371 14.662 9.135 1.00 76.25 81 ASN A O 1
ATOM 674 N N . ASN A 1 82 ? 7.907 13.015 8.762 1.00 79.44 82 ASN A N 1
ATOM 675 C CA . ASN A 1 82 ? 7.990 12.449 10.108 1.00 79.44 82 ASN A CA 1
ATOM 676 C C . ASN A 1 82 ? 8.442 10.981 10.092 1.00 79.44 82 ASN A C 1
ATOM 678 O O . ASN A 1 82 ? 7.642 10.063 9.905 1.00 79.44 82 ASN A O 1
ATOM 682 N N . ILE A 1 83 ? 9.746 10.769 10.298 1.00 82.88 83 ILE A N 1
ATOM 683 C CA . ILE A 1 83 ? 10.385 9.441 10.298 1.00 82.88 83 ILE A CA 1
ATOM 684 C C . ILE A 1 83 ? 9.893 8.574 11.452 1.00 82.88 83 ILE A C 1
ATOM 686 O O . ILE A 1 83 ? 9.709 7.378 11.274 1.00 82.88 83 ILE A O 1
ATOM 690 N N . GLN A 1 84 ? 9.619 9.137 12.627 1.00 85.44 84 GLN A N 1
ATOM 691 C CA . GLN A 1 84 ? 9.209 8.319 13.773 1.00 85.44 84 GLN A CA 1
ATOM 692 C C . GLN A 1 84 ? 7.836 7.667 13.562 1.00 85.44 84 GLN A C 1
ATOM 694 O O . GLN A 1 84 ? 7.580 6.562 14.041 1.00 85.44 84 GLN A O 1
ATOM 699 N N . ILE A 1 85 ? 6.970 8.316 12.785 1.00 87.81 85 ILE A N 1
ATOM 700 C CA . ILE A 1 85 ? 5.642 7.796 12.465 1.00 87.81 85 ILE A CA 1
ATOM 701 C C . ILE A 1 85 ? 5.703 6.587 11.535 1.00 87.81 85 ILE A C 1
ATOM 703 O O . ILE A 1 85 ? 4.877 5.686 11.680 1.00 87.81 85 ILE A O 1
ATOM 707 N N . ILE A 1 86 ? 6.682 6.505 10.624 1.00 90.88 86 ILE A N 1
ATOM 708 C CA . ILE A 1 86 ? 6.713 5.421 9.630 1.00 90.88 86 ILE A CA 1
ATOM 709 C C . ILE A 1 86 ? 6.817 4.037 10.283 1.00 90.88 86 ILE A C 1
ATOM 711 O O . ILE A 1 86 ? 6.124 3.110 9.872 1.00 90.88 86 ILE A O 1
ATOM 715 N N . TYR A 1 87 ? 7.589 3.916 11.366 1.00 92.12 87 TYR A N 1
ATOM 716 C CA . TYR A 1 87 ? 7.726 2.665 12.111 1.00 92.12 87 TYR A CA 1
ATOM 717 C C . TYR A 1 87 ? 6.422 2.258 12.804 1.00 92.12 87 TYR A C 1
ATOM 719 O O . TYR A 1 87 ? 6.052 1.086 12.805 1.00 92.12 87 TYR A O 1
ATOM 727 N N . SER A 1 88 ? 5.670 3.227 13.329 1.00 92.06 88 SER A N 1
ATOM 728 C CA . SER A 1 88 ? 4.347 2.961 13.907 1.00 92.06 88 SER A CA 1
ATOM 729 C C . SER A 1 88 ? 3.332 2.553 12.834 1.00 92.06 88 SER A C 1
ATOM 731 O O . SER A 1 88 ? 2.486 1.692 13.071 1.00 92.06 88 SER A O 1
ATOM 733 N N . LEU A 1 89 ? 3.446 3.095 11.618 1.00 93.50 89 LEU A N 1
ATOM 734 C CA . LEU A 1 89 ? 2.626 2.668 10.482 1.00 93.50 89 LEU A CA 1
ATOM 735 C C . LEU A 1 89 ? 2.955 1.247 10.020 1.00 93.50 89 LEU A C 1
ATOM 737 O O . LEU A 1 89 ? 2.042 0.511 9.655 1.00 93.50 89 LEU A O 1
ATOM 741 N N . PHE A 1 90 ? 4.219 0.824 10.083 1.00 95.94 90 PHE A N 1
ATOM 742 C CA . PHE A 1 90 ? 4.583 -0.575 9.845 1.00 95.94 90 PHE A CA 1
ATOM 743 C C . PHE A 1 90 ? 3.936 -1.513 10.864 1.00 95.94 90 PHE A C 1
ATOM 745 O O . PHE A 1 90 ? 3.367 -2.529 10.465 1.00 95.94 90 PHE A O 1
ATOM 752 N N . ASN A 1 91 ? 3.928 -1.137 12.148 1.00 95.88 91 ASN A N 1
ATOM 753 C CA . ASN A 1 91 ? 3.226 -1.900 13.183 1.00 95.88 91 ASN A CA 1
ATOM 754 C C . ASN A 1 91 ? 1.721 -1.995 12.895 1.00 95.88 91 ASN A C 1
ATOM 756 O O . ASN A 1 91 ? 1.124 -3.054 13.084 1.00 95.88 91 ASN A O 1
ATOM 760 N N . LEU A 1 92 ? 1.105 -0.917 12.396 1.00 96.38 92 LEU A N 1
ATOM 761 C CA . LEU A 1 92 ? -0.292 -0.937 11.965 1.00 96.38 92 LEU A CA 1
ATOM 762 C C . LEU A 1 92 ? -0.518 -1.897 10.792 1.00 96.38 92 LEU A C 1
ATOM 764 O O . LEU A 1 92 ? -1.437 -2.710 10.864 1.00 96.38 92 LEU A O 1
ATOM 768 N N . ILE A 1 93 ? 0.309 -1.829 9.744 1.00 97.75 93 ILE A N 1
ATOM 769 C CA . ILE A 1 93 ? 0.206 -2.709 8.569 1.00 97.75 93 ILE A CA 1
ATOM 770 C C . ILE A 1 93 ? 0.336 -4.176 8.986 1.00 97.75 93 ILE A C 1
ATOM 772 O O . ILE A 1 93 ? -0.501 -4.984 8.592 1.00 97.75 93 ILE A O 1
ATOM 776 N N . GLU A 1 94 ? 1.321 -4.511 9.823 1.00 97.06 94 GLU A N 1
ATOM 777 C CA . GLU A 1 94 ? 1.503 -5.877 10.326 1.00 97.06 94 GLU A CA 1
ATOM 778 C C . GLU A 1 94 ? 0.298 -6.329 11.168 1.00 97.06 94 GLU A C 1
ATOM 780 O O . GLU A 1 94 ? -0.209 -7.435 10.989 1.00 97.06 94 GLU A O 1
ATOM 785 N N . ASN A 1 95 ? -0.235 -5.450 12.024 1.00 96.69 95 ASN A N 1
ATOM 786 C CA . ASN A 1 95 ? -1.390 -5.742 12.874 1.00 96.69 95 ASN A CA 1
ATOM 787 C C . ASN A 1 95 ? -2.682 -6.022 12.082 1.00 96.69 95 ASN A C 1
ATOM 789 O O . ASN A 1 95 ? -3.511 -6.806 12.541 1.00 96.69 95 ASN A O 1
ATOM 793 N N . VAL A 1 96 ? -2.869 -5.404 10.910 1.00 97.12 96 VAL A N 1
ATOM 794 C CA . VAL A 1 96 ? -4.074 -5.589 10.069 1.00 97.12 96 VAL A CA 1
ATOM 795 C C . VAL A 1 96 ? -3.839 -6.493 8.856 1.00 97.12 96 VAL A C 1
ATOM 797 O O . VAL A 1 96 ? -4.754 -6.729 8.067 1.00 97.12 96 VAL A O 1
ATOM 800 N N . LYS A 1 97 ? -2.629 -7.044 8.715 1.00 96.94 97 LYS A N 1
ATOM 801 C CA . LYS A 1 97 ? -2.150 -7.807 7.553 1.00 96.94 97 LYS A CA 1
ATOM 802 C C . LYS A 1 97 ? -3.101 -8.904 7.088 1.00 96.94 97 LYS A C 1
ATOM 804 O O . LYS A 1 97 ? -3.276 -9.083 5.890 1.00 96.94 97 LYS A O 1
ATOM 809 N N . GLN A 1 98 ? -3.732 -9.623 8.017 1.00 95.69 98 GLN A N 1
ATOM 810 C CA . GLN A 1 98 ? -4.635 -10.735 7.691 1.00 95.69 98 GLN A CA 1
ATOM 811 C C . GLN A 1 98 ? -5.908 -10.290 6.954 1.00 95.69 98 GLN A C 1
ATOM 813 O O . GLN A 1 98 ? -6.454 -11.061 6.169 1.00 95.69 98 GLN A O 1
ATOM 818 N N . ASN A 1 99 ? -6.365 -9.058 7.192 1.00 97.12 99 ASN A N 1
ATOM 819 C CA . ASN A 1 99 ? -7.592 -8.504 6.616 1.00 97.12 99 ASN A CA 1
ATOM 820 C C . ASN A 1 99 ? -7.320 -7.529 5.459 1.00 97.12 99 ASN A C 1
ATOM 822 O O . ASN A 1 99 ? -8.227 -7.220 4.681 1.00 97.12 99 ASN A O 1
ATOM 826 N N . LEU A 1 100 ? -6.084 -7.039 5.346 1.00 98.06 100 LEU A N 1
ATOM 827 C CA . LEU A 1 100 ? -5.696 -5.981 4.426 1.00 98.06 100 LEU A CA 1
ATOM 828 C C . LEU A 1 100 ? -5.797 -6.430 2.960 1.00 98.06 100 LEU A C 1
ATOM 830 O O . LEU A 1 100 ? -5.051 -7.287 2.500 1.00 98.06 100 LEU A O 1
ATOM 834 N N . ASN A 1 101 ? -6.676 -5.774 2.202 1.00 97.38 101 ASN A N 1
ATOM 835 C CA . ASN A 1 101 ? -6.868 -6.004 0.767 1.00 97.38 101 ASN A CA 1
ATOM 836 C C . ASN A 1 101 ? -6.406 -4.816 -0.088 1.00 97.38 101 ASN A C 1
ATOM 838 O O . ASN A 1 101 ? -6.038 -4.992 -1.254 1.00 97.38 101 ASN A O 1
ATOM 842 N N . HIS A 1 102 ? -6.443 -3.608 0.476 1.00 97.88 102 HIS A N 1
ATOM 843 C CA . HIS A 1 102 ? -6.096 -2.362 -0.193 1.00 97.88 102 HIS A CA 1
ATOM 844 C C . HIS A 1 102 ? -5.134 -1.554 0.674 1.00 97.88 102 HIS A C 1
ATOM 846 O O . HIS A 1 102 ? -5.484 -1.175 1.790 1.00 97.88 102 HIS A O 1
ATOM 852 N N . LEU A 1 103 ? -3.957 -1.247 0.131 1.00 98.12 103 LEU A N 1
ATOM 853 C CA . LEU A 1 103 ? -2.967 -0.393 0.777 1.00 98.12 103 LEU A CA 1
ATOM 854 C C . LEU A 1 103 ? -2.571 0.761 -0.145 1.00 98.12 103 LEU A C 1
ATOM 856 O O . LEU A 1 103 ? -2.213 0.561 -1.307 1.00 98.12 103 LEU A O 1
ATOM 860 N N . SER A 1 104 ? -2.617 1.975 0.385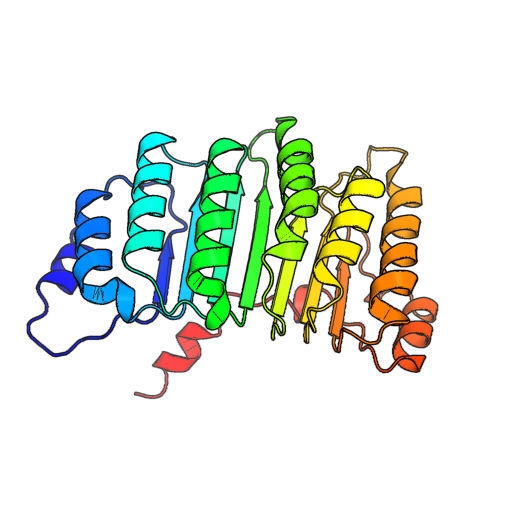 1.00 97.19 104 SER A N 1
ATOM 861 C CA . SER A 1 104 ? -2.119 3.184 -0.257 1.00 97.19 104 SER A CA 1
ATOM 862 C C . SER A 1 104 ? -1.197 3.915 0.711 1.00 97.19 104 SER A C 1
ATOM 864 O O . SER A 1 104 ? -1.562 4.154 1.860 1.00 97.19 104 SER A O 1
ATOM 866 N N . ILE A 1 105 ? 0.015 4.233 0.258 1.00 96.00 105 ILE A N 1
ATOM 867 C CA . ILE A 1 105 ? 1.000 5.006 1.016 1.00 96.00 105 ILE A CA 1
ATOM 868 C C . ILE A 1 105 ? 1.463 6.166 0.140 1.00 96.00 105 ILE A C 1
ATOM 870 O O . ILE A 1 105 ? 1.992 5.976 -0.959 1.00 96.00 105 ILE A O 1
ATOM 874 N N . ASN A 1 106 ? 1.268 7.378 0.643 1.00 93.56 106 ASN A N 1
ATOM 875 C CA . ASN A 1 106 ? 1.649 8.622 -0.004 1.00 93.56 106 ASN A CA 1
ATOM 876 C C . ASN A 1 106 ? 2.595 9.412 0.900 1.00 93.56 106 ASN A C 1
ATOM 878 O O . ASN A 1 106 ? 2.184 9.971 1.914 1.00 93.56 106 ASN A O 1
ATOM 882 N N . ILE A 1 107 ? 3.863 9.487 0.513 1.00 92.00 107 ILE A N 1
ATOM 883 C CA . ILE A 1 107 ? 4.859 10.300 1.207 1.00 92.00 107 ILE A CA 1
ATOM 884 C C . ILE A 1 107 ? 4.930 11.657 0.505 1.00 92.00 107 ILE A C 1
ATOM 886 O O . ILE A 1 107 ? 5.066 11.751 -0.722 1.00 92.00 107 ILE A O 1
ATOM 890 N N . PHE A 1 108 ? 4.757 12.722 1.283 1.00 82.50 108 PHE A N 1
ATOM 891 C CA . PHE A 1 108 ? 4.666 14.099 0.803 1.00 82.50 108 PHE A CA 1
ATOM 892 C C . PHE A 1 108 ? 5.597 15.004 1.620 1.00 82.50 108 PHE A C 1
ATOM 894 O O . PHE A 1 108 ? 5.847 14.752 2.793 1.00 82.50 108 PHE A O 1
ATOM 901 N N . ASP A 1 109 ? 6.083 16.074 0.998 1.00 76.56 109 ASP A N 1
ATOM 902 C CA . ASP A 1 109 ? 6.800 17.165 1.660 1.00 76.56 109 ASP A CA 1
ATOM 903 C C . ASP A 1 109 ? 5.993 18.452 1.505 1.00 76.56 109 ASP A C 1
ATOM 905 O O . ASP A 1 109 ? 5.651 18.815 0.381 1.00 76.56 109 ASP A O 1
ATOM 909 N N . ASN A 1 110 ? 5.692 19.146 2.602 1.00 62.19 110 ASN A N 1
ATOM 910 C CA . ASN A 1 110 ? 4.975 20.416 2.524 1.00 62.19 110 ASN A CA 1
ATOM 911 C C . ASN A 1 110 ? 5.870 21.617 2.158 1.00 62.19 110 ASN A C 1
ATOM 913 O O . ASN A 1 110 ? 5.303 22.623 1.740 1.00 62.19 110 ASN A O 1
ATOM 917 N N . PHE A 1 111 ? 7.207 21.558 2.287 1.00 56.38 111 PHE A N 1
ATOM 918 C CA . PHE A 1 111 ? 8.027 22.787 2.287 1.00 56.38 111 PHE A CA 1
ATOM 919 C C . PHE A 1 111 ? 9.480 22.667 1.769 1.00 56.38 111 PHE A C 1
ATOM 921 O O . PHE A 1 111 ? 10.305 23.515 2.095 1.00 56.38 111 PHE A O 1
ATOM 928 N N . GLY A 1 112 ? 9.824 21.671 0.952 1.00 55.12 112 GLY A N 1
ATOM 929 C CA . GLY A 1 112 ? 11.169 21.540 0.363 1.00 55.12 112 GLY A CA 1
ATOM 930 C C . GLY A 1 112 ? 12.232 20.957 1.307 1.00 55.12 112 GLY A C 1
ATOM 931 O O . GLY A 1 112 ? 13.424 21.143 1.067 1.00 55.12 112 GLY A O 1
ATOM 932 N N . PHE A 1 113 ? 11.828 20.266 2.378 1.00 53.53 113 PHE A N 1
ATOM 933 C CA . PHE A 1 113 ? 12.737 19.595 3.307 1.00 53.53 113 PHE A CA 1
ATOM 934 C C . PHE A 1 113 ? 13.103 18.171 2.841 1.00 53.53 113 PHE A C 1
ATOM 936 O O . PHE A 1 113 ? 12.279 17.382 2.377 1.00 53.53 113 PHE A O 1
ATOM 943 N N . SER A 1 114 ? 14.378 17.818 3.029 1.00 60.06 114 SER A N 1
ATOM 944 C CA . SER A 1 114 ? 15.072 16.651 2.457 1.00 60.06 114 SER A CA 1
ATOM 945 C C . SER A 1 114 ? 14.623 15.267 2.947 1.00 60.06 114 SER A C 1
ATOM 947 O O . SER A 1 114 ? 15.037 14.253 2.379 1.00 60.06 114 SER A O 1
ATOM 949 N N . ASN A 1 115 ? 13.783 15.183 3.980 1.00 70.44 115 ASN A N 1
ATOM 950 C CA . ASN A 1 115 ? 13.546 13.916 4.685 1.00 70.44 115 ASN A CA 1
ATOM 951 C C . ASN A 1 115 ? 12.579 12.977 3.948 1.00 70.44 115 ASN A C 1
ATOM 953 O O . ASN A 1 115 ? 12.437 11.818 4.328 1.00 70.44 115 ASN A O 1
ATOM 957 N N . THR A 1 116 ? 11.924 13.419 2.869 1.00 82.56 116 THR A N 1
ATOM 958 C CA . THR A 1 116 ? 11.049 12.533 2.077 1.00 82.56 116 THR A CA 1
ATOM 959 C C . THR A 1 116 ? 11.799 11.441 1.333 1.00 82.56 116 THR A C 1
ATOM 961 O O . THR A 1 116 ? 11.249 10.355 1.144 1.00 82.56 116 THR A O 1
ATOM 964 N N . THR A 1 117 ? 13.048 11.698 0.937 1.00 87.62 117 THR A N 1
ATOM 965 C CA . THR A 1 117 ? 13.908 10.672 0.332 1.00 87.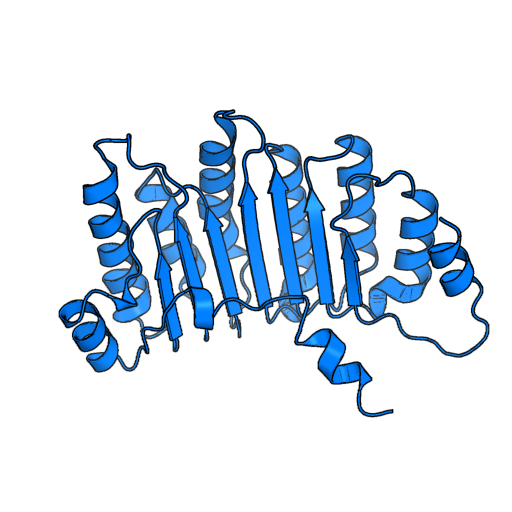62 117 THR A CA 1
ATOM 966 C C . THR A 1 117 ? 14.232 9.588 1.355 1.00 87.62 117 THR A C 1
ATOM 968 O O . THR A 1 117 ? 14.088 8.407 1.056 1.00 87.62 117 THR A O 1
ATOM 971 N N . GLU A 1 118 ? 14.594 9.983 2.577 1.00 90.94 118 GLU A N 1
ATOM 972 C CA . GLU A 1 118 ? 14.871 9.060 3.682 1.00 90.94 118 GLU A CA 1
ATOM 973 C C . GLU A 1 118 ? 13.621 8.266 4.086 1.00 90.94 118 GLU A C 1
ATOM 975 O O . GLU A 1 118 ? 13.662 7.043 4.168 1.00 90.94 118 GLU A O 1
ATOM 980 N N . LEU A 1 119 ? 12.470 8.929 4.223 1.00 91.88 119 LEU A N 1
ATOM 981 C CA . LEU A 1 119 ? 11.183 8.272 4.467 1.00 91.88 119 LEU A CA 1
ATOM 982 C C . LEU A 1 119 ? 10.822 7.253 3.381 1.00 91.88 119 LEU A C 1
ATOM 984 O O . LEU A 1 119 ? 10.358 6.152 3.683 1.00 91.88 119 LEU A O 1
ATOM 988 N N . SER A 1 120 ? 11.027 7.617 2.113 1.00 93.31 120 SER A N 1
ATOM 989 C CA . SER A 1 120 ? 10.774 6.726 0.977 1.00 93.31 120 SER A CA 1
ATOM 990 C C . SER A 1 120 ? 11.729 5.537 0.986 1.00 93.31 120 SER A C 1
ATOM 992 O O . SER A 1 120 ? 11.283 4.416 0.758 1.00 93.31 120 SER A O 1
ATOM 994 N N . SER A 1 121 ? 13.003 5.765 1.312 1.00 94.38 121 SER A N 1
ATOM 995 C CA . SER A 1 121 ? 14.013 4.720 1.493 1.00 94.38 121 SER A CA 1
ATOM 996 C C . SER A 1 121 ? 13.594 3.747 2.599 1.00 94.38 121 SER A C 1
ATOM 998 O O . SER A 1 121 ? 13.360 2.578 2.308 1.00 94.38 121 SER A O 1
ATOM 1000 N N . ILE A 1 122 ? 13.331 4.226 3.822 1.00 95.94 122 ILE A N 1
ATOM 1001 C CA . ILE A 1 122 ? 12.866 3.392 4.948 1.00 95.94 122 ILE A CA 1
ATOM 1002 C C . ILE A 1 122 ? 11.604 2.601 4.570 1.00 95.94 122 ILE A C 1
ATOM 1004 O O . ILE A 1 122 ? 11.491 1.415 4.889 1.00 95.94 122 ILE A O 1
ATOM 1008 N N . THR A 1 123 ? 10.669 3.232 3.853 1.00 96.62 123 THR A N 1
ATOM 1009 C CA . THR A 1 123 ? 9.450 2.575 3.357 1.00 96.62 123 THR A CA 1
ATOM 1010 C C . THR A 1 123 ? 9.764 1.445 2.389 1.00 96.62 123 THR A C 1
ATOM 1012 O O . THR A 1 123 ? 9.277 0.337 2.585 1.00 96.62 123 THR A O 1
ATOM 1015 N N . LEU A 1 124 ? 10.595 1.678 1.374 1.00 97.69 124 LEU A N 1
ATOM 1016 C CA . LEU A 1 124 ? 10.980 0.643 0.413 1.00 97.69 124 LEU A CA 1
ATOM 1017 C C . LEU A 1 124 ? 11.732 -0.511 1.093 1.00 97.69 124 LEU A C 1
ATOM 1019 O O . LEU A 1 124 ? 11.442 -1.677 0.828 1.00 97.69 124 LEU A O 1
ATOM 1023 N N . GLN A 1 125 ? 12.626 -0.197 2.030 1.00 97.56 125 GLN A N 1
ATOM 1024 C CA . GLN A 1 125 ? 13.429 -1.197 2.725 1.00 97.56 125 GLN A CA 1
ATOM 1025 C C . GLN A 1 125 ? 12.585 -2.156 3.587 1.00 97.56 125 GLN A C 1
ATOM 1027 O O . GLN A 1 125 ? 12.888 -3.347 3.660 1.00 97.56 125 GLN A O 1
ATOM 1032 N N . ASN A 1 126 ? 11.504 -1.662 4.201 1.00 97.81 126 ASN A N 1
ATOM 1033 C CA . ASN A 1 126 ? 10.733 -2.420 5.192 1.00 97.81 126 ASN A CA 1
ATOM 1034 C C . ASN A 1 126 ? 9.360 -2.889 4.707 1.00 97.81 126 ASN A C 1
ATOM 1036 O O . ASN A 1 126 ? 8.855 -3.883 5.213 1.00 97.81 126 ASN A O 1
ATOM 1040 N N . LEU A 1 127 ? 8.721 -2.212 3.749 1.00 98.12 127 LEU A N 1
ATOM 1041 C CA . LEU A 1 127 ? 7.319 -2.491 3.422 1.00 98.12 127 LEU A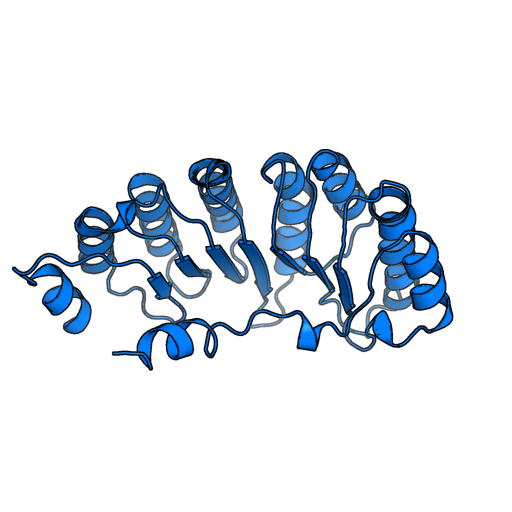 CA 1
ATOM 1042 C C . LEU A 1 127 ? 7.114 -3.884 2.818 1.00 98.12 127 LEU A C 1
ATOM 1044 O O . LEU A 1 127 ? 6.107 -4.524 3.106 1.00 98.12 127 LEU A O 1
ATOM 1048 N N . GLY A 1 128 ? 8.055 -4.358 1.995 1.00 97.81 128 GLY A N 1
ATOM 1049 C CA . GLY A 1 128 ? 7.888 -5.592 1.222 1.00 97.81 128 GLY A CA 1
ATOM 1050 C C . GLY A 1 128 ? 7.550 -6.820 2.077 1.00 97.81 128 GLY A C 1
ATOM 1051 O O . GLY A 1 128 ? 6.627 -7.549 1.732 1.00 97.81 128 GLY A O 1
ATOM 1052 N N . GLN A 1 129 ? 8.223 -6.989 3.222 1.00 97.06 129 GLN A N 1
ATOM 1053 C CA . GLN A 1 129 ? 8.027 -8.124 4.146 1.00 97.06 129 GLN A CA 1
ATOM 1054 C C . GLN A 1 129 ? 6.716 -8.050 4.958 1.00 97.06 129 GLN A C 1
ATOM 1056 O 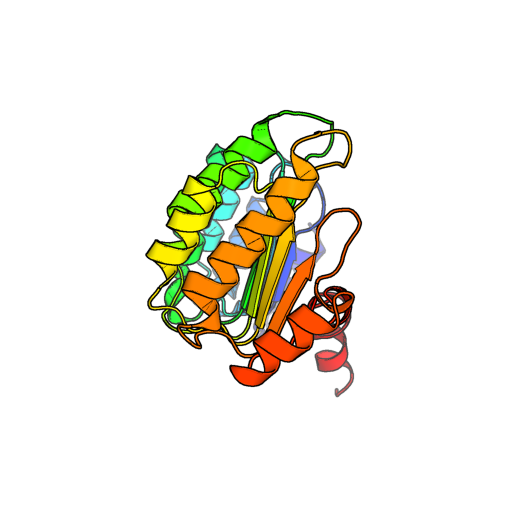O . GLN A 1 129 ? 6.257 -9.049 5.519 1.00 97.06 129 GLN A O 1
ATOM 1061 N N . LEU A 1 130 ? 6.110 -6.861 5.036 1.00 97.75 130 LEU A N 1
ATOM 1062 C CA . LEU A 1 130 ? 4.888 -6.606 5.806 1.00 97.75 130 LEU A CA 1
ATOM 1063 C C . LEU A 1 130 ? 3.623 -6.841 4.974 1.00 97.75 130 LEU A C 1
ATOM 1065 O O . LEU A 1 130 ? 2.528 -6.950 5.525 1.00 97.75 130 LEU A O 1
ATOM 1069 N N . LEU A 1 131 ? 3.752 -6.919 3.646 1.00 98.06 131 LEU A N 1
ATOM 1070 C CA . LEU A 1 131 ? 2.608 -7.133 2.769 1.00 98.06 131 LEU A CA 1
ATOM 1071 C C . LEU A 1 131 ? 1.997 -8.531 2.997 1.00 98.06 131 LEU A C 1
ATOM 1073 O O . LEU A 1 131 ? 2.721 -9.500 3.239 1.00 98.06 131 LEU A O 1
ATOM 1077 N N . PRO A 1 132 ? 0.663 -8.677 2.906 1.00 97.75 132 PRO A N 1
ATOM 1078 C CA . PRO A 1 132 ? 0.035 -9.994 2.883 1.00 97.75 132 PRO A CA 1
ATOM 1079 C C . PRO A 1 132 ? 0.371 -10.742 1.585 1.00 97.75 132 PRO A C 1
ATOM 1081 O O . PRO A 1 132 ? 0.862 -10.158 0.622 1.00 97.75 132 PRO A O 1
ATOM 1084 N N . LEU A 1 133 ? 0.050 -12.037 1.513 1.00 97.81 133 LEU A N 1
ATOM 1085 C CA . LEU A 1 133 ? 0.279 -12.855 0.307 1.00 97.81 133 LEU A CA 1
ATOM 1086 C C . LEU A 1 133 ? -0.517 -12.375 -0.916 1.00 97.81 133 LEU A C 1
ATOM 1088 O O . LEU A 1 133 ? -0.172 -12.682 -2.057 1.00 97.81 133 LEU A O 1
ATOM 1092 N N . LYS A 1 134 ? -1.601 -11.627 -0.699 1.00 98.06 134 LYS A N 1
ATOM 1093 C CA . LYS A 1 134 ? -2.445 -11.110 -1.768 1.00 98.06 134 LYS A CA 1
ATOM 1094 C C . LYS A 1 134 ? -2.967 -9.722 -1.428 1.00 98.06 134 LYS A C 1
ATOM 1096 O O . LYS A 1 134 ? -3.508 -9.516 -0.352 1.00 98.06 134 LYS A O 1
ATOM 1101 N N . LEU A 1 135 ? -2.884 -8.812 -2.393 1.00 98.44 135 LEU A N 1
ATOM 1102 C CA . LEU A 1 135 ? -3.544 -7.510 -2.370 1.00 98.44 135 LEU A CA 1
ATOM 1103 C C . LEU A 1 135 ? -4.397 -7.324 -3.624 1.00 98.44 135 LEU A C 1
ATOM 1105 O O . LEU A 1 135 ? -3.984 -7.634 -4.746 1.00 98.44 135 LEU A O 1
ATOM 1109 N N . GLU A 1 136 ? -5.585 -6.753 -3.451 1.00 98.38 136 GLU A N 1
ATOM 1110 C CA . GLU A 1 136 ? -6.403 -6.272 -4.565 1.00 98.38 136 GLU A CA 1
ATOM 1111 C C . GLU A 1 136 ? -5.860 -4.943 -5.113 1.00 98.38 136 GLU A C 1
ATOM 1113 O O . GLU A 1 136 ? -6.011 -4.652 -6.305 1.00 98.38 136 GLU A O 1
ATOM 1118 N N . TYR A 1 137 ? -5.193 -4.153 -4.265 1.00 98.38 137 TYR A N 1
ATOM 1119 C CA . TYR A 1 137 ? -4.627 -2.858 -4.629 1.00 98.38 137 TYR A CA 1
ATOM 1120 C C . TYR A 1 137 ? -3.428 -2.486 -3.751 1.00 98.38 137 TYR A C 1
ATOM 1122 O O . TYR A 1 137 ? -3.536 -2.485 -2.525 1.00 98.38 137 TYR A O 1
ATOM 1130 N N . LEU A 1 138 ? -2.324 -2.100 -4.390 1.00 98.62 138 LEU A N 1
ATOM 1131 C CA . LEU A 1 138 ? -1.191 -1.433 -3.758 1.00 98.62 138 LEU A CA 1
ATOM 1132 C C . LEU A 1 138 ? -0.870 -0.154 -4.532 1.00 98.62 138 LEU A C 1
ATOM 1134 O O . LEU A 1 138 ? -0.612 -0.210 -5.734 1.00 98.62 138 LEU A O 1
ATOM 1138 N N . SER A 1 139 ? -0.857 0.985 -3.844 1.00 98.06 139 SER A N 1
ATOM 1139 C CA . SER A 1 139 ? -0.453 2.271 -4.413 1.00 98.06 139 SER A CA 1
ATOM 1140 C C . SER A 1 139 ? 0.645 2.905 -3.582 1.00 98.06 139 SER A C 1
ATOM 1142 O O . SER A 1 139 ? 0.448 3.199 -2.407 1.00 98.06 139 SER A O 1
ATOM 1144 N N . LEU A 1 140 ? 1.787 3.153 -4.212 1.00 97.56 140 LEU A N 1
ATOM 1145 C CA . LEU A 1 140 ? 2.942 3.788 -3.593 1.00 97.56 140 LEU A CA 1
ATOM 1146 C C . LEU A 1 140 ? 3.224 5.106 -4.303 1.00 97.56 140 LEU A C 1
ATOM 1148 O O . LEU A 1 140 ? 3.467 5.131 -5.507 1.00 97.56 140 LEU A O 1
ATOM 1152 N N . THR A 1 141 ? 3.181 6.205 -3.559 1.00 94.81 141 THR A N 1
ATOM 1153 C CA . THR A 1 141 ? 3.580 7.533 -4.034 1.00 94.81 141 THR A CA 1
ATOM 1154 C C . THR A 1 141 ? 4.769 7.997 -3.201 1.00 94.81 141 THR A C 1
ATOM 1156 O O . THR A 1 141 ? 4.593 8.427 -2.064 1.00 94.81 141 THR A O 1
ATOM 1159 N N . LEU A 1 142 ? 5.976 7.846 -3.752 1.00 93.25 142 LEU A N 1
ATOM 1160 C CA . LEU A 1 142 ? 7.259 7.916 -3.039 1.00 93.25 142 LEU A CA 1
ATOM 1161 C C . LEU A 1 142 ? 8.311 8.676 -3.861 1.00 93.25 142 LEU A C 1
ATOM 1163 O O . LEU A 1 142 ? 8.150 8.862 -5.064 1.00 93.25 142 LEU A O 1
ATOM 1167 N N . THR A 1 143 ? 9.414 9.065 -3.229 1.00 90.62 143 THR A N 1
ATOM 1168 C CA . THR A 1 143 ? 10.625 9.571 -3.894 1.00 90.62 143 THR A CA 1
ATOM 1169 C C . THR A 1 143 ? 11.611 8.410 -4.070 1.00 90.62 143 THR A C 1
ATOM 1171 O O . THR A 1 143 ? 12.295 8.031 -3.120 1.00 90.62 143 THR A O 1
ATOM 1174 N N . ILE A 1 144 ? 11.685 7.810 -5.264 1.00 90.50 144 ILE A N 1
ATOM 1175 C CA . ILE A 1 144 ? 12.472 6.582 -5.502 1.00 90.50 144 ILE A CA 1
ATOM 1176 C C . ILE A 1 144 ? 13.875 6.947 -5.999 1.00 90.50 144 ILE A C 1
ATOM 1178 O O . ILE A 1 144 ? 14.163 6.893 -7.192 1.00 90.50 144 ILE A O 1
ATOM 1182 N N . LYS A 1 145 ? 14.753 7.358 -5.076 1.00 87.38 145 LYS A N 1
ATOM 1183 C CA . LYS A 1 145 ? 16.119 7.790 -5.417 1.00 87.38 145 LYS A CA 1
ATOM 1184 C C . LYS A 1 145 ? 17.098 6.625 -5.590 1.00 87.38 145 LYS A C 1
ATOM 1186 O O . LYS A 1 145 ? 17.844 6.591 -6.562 1.00 87.38 145 LYS A O 1
ATOM 1191 N N . TYR A 1 146 ? 17.103 5.671 -4.659 1.00 89.62 146 TYR A N 1
ATOM 1192 C CA . TYR A 1 146 ? 18.121 4.621 -4.609 1.00 89.62 146 TYR A CA 1
ATOM 1193 C C . TYR A 1 146 ? 17.619 3.304 -5.207 1.00 89.62 146 TYR A C 1
ATOM 1195 O O . TYR A 1 146 ? 16.633 2.725 -4.748 1.00 89.62 146 TYR A O 1
ATOM 1203 N N . LYS A 1 147 ? 18.347 2.802 -6.212 1.00 91.69 147 LYS A N 1
ATOM 1204 C CA . LYS A 1 147 ? 18.054 1.545 -6.923 1.00 91.69 147 LYS A CA 1
ATOM 1205 C C . LYS A 1 147 ? 17.948 0.348 -5.973 1.00 91.69 147 LYS A C 1
ATOM 1207 O O . LYS A 1 147 ? 16.982 -0.406 -6.051 1.00 91.69 147 LYS A O 1
ATOM 1212 N N . ASN A 1 148 ? 18.895 0.235 -5.040 1.00 94.06 148 ASN A N 1
ATOM 1213 C CA . ASN A 1 148 ? 18.981 -0.879 -4.092 1.00 94.06 148 ASN A CA 1
ATOM 1214 C C . ASN A 1 148 ? 17.762 -0.960 -3.163 1.00 94.06 148 ASN A C 1
ATOM 1216 O O . ASN A 1 148 ? 17.283 -2.056 -2.891 1.00 94.06 148 ASN A O 1
ATOM 1220 N N . ASP A 1 149 ? 17.226 0.180 -2.714 1.00 96.44 149 ASP A N 1
ATOM 1221 C CA . ASP A 1 149 ? 16.040 0.198 -1.849 1.00 96.44 149 ASP A CA 1
ATOM 1222 C C . ASP A 1 149 ? 14.809 -0.306 -2.603 1.00 96.44 149 ASP A C 1
ATOM 1224 O O . ASP A 1 149 ? 14.035 -1.114 -2.088 1.00 96.44 149 ASP A O 1
ATOM 1228 N N . PHE A 1 150 ? 14.644 0.140 -3.851 1.00 96.94 150 PHE A N 1
ATOM 1229 C CA . PHE A 1 150 ? 13.547 -0.309 -4.701 1.00 96.94 150 PHE A CA 1
ATOM 1230 C C . PHE A 1 150 ? 13.665 -1.797 -5.048 1.00 96.94 150 PHE A C 1
ATOM 1232 O O . PHE A 1 150 ? 12.682 -2.532 -4.971 1.00 96.94 150 PHE A O 1
ATOM 1239 N N . GLU A 1 151 ? 14.869 -2.266 -5.371 1.00 97.19 151 GLU A N 1
ATOM 1240 C CA . GLU A 1 151 ? 15.133 -3.687 -5.593 1.00 97.19 151 GLU A CA 1
ATOM 1241 C C . GLU A 1 151 ? 14.836 -4.518 -4.336 1.00 97.19 151 GLU A C 1
ATOM 1243 O O . GLU A 1 151 ? 14.213 -5.579 -4.426 1.00 97.19 151 GLU A O 1
ATOM 1248 N N . MET A 1 152 ? 15.211 -4.024 -3.153 1.00 98.31 152 MET A N 1
ATOM 1249 C CA . MET A 1 152 ? 14.929 -4.698 -1.888 1.00 98.31 152 MET A CA 1
ATOM 1250 C C . MET A 1 152 ? 13.427 -4.780 -1.603 1.00 98.31 152 MET A C 1
ATOM 1252 O O . MET A 1 152 ? 12.949 -5.849 -1.224 1.00 98.31 152 MET A O 1
ATOM 1256 N N . PHE A 1 153 ? 12.657 -3.719 -1.870 1.00 98.62 153 PHE A N 1
ATOM 1257 C CA . PHE A 1 153 ? 11.191 -3.769 -1.815 1.00 98.62 153 PHE A CA 1
ATOM 1258 C C . PHE A 1 153 ? 10.624 -4.888 -2.707 1.00 98.62 153 PHE A C 1
ATOM 1260 O O . PHE A 1 153 ? 9.755 -5.663 -2.289 1.00 98.62 153 PHE A O 1
ATOM 1267 N N . LEU A 1 154 ? 11.117 -4.994 -3.943 1.00 98.38 154 LEU A N 1
ATOM 1268 C CA . LEU A 1 154 ? 10.649 -5.986 -4.910 1.00 98.38 154 LEU A CA 1
ATOM 1269 C C . LEU A 1 154 ? 11.005 -7.420 -4.494 1.00 98.38 154 LEU A C 1
ATOM 1271 O O . LEU A 1 154 ? 10.150 -8.303 -4.601 1.00 98.38 154 LEU A O 1
ATOM 1275 N N . LYS A 1 155 ? 12.221 -7.635 -3.975 1.00 98.12 155 LYS A N 1
ATOM 1276 C CA . LYS A 1 155 ? 12.682 -8.919 -3.420 1.00 98.12 155 LYS A CA 1
ATOM 1277 C C . LYS A 1 155 ? 11.885 -9.322 -2.183 1.00 98.12 155 LYS A C 1
ATOM 1279 O O . LYS A 1 155 ? 11.343 -10.421 -2.138 1.00 98.12 155 LYS A O 1
ATOM 1284 N N . ASN A 1 156 ? 11.744 -8.419 -1.216 1.00 98.25 156 ASN A N 1
ATOM 1285 C CA . ASN A 1 156 ? 11.067 -8.705 0.050 1.00 98.25 156 ASN A CA 1
ATOM 1286 C C . ASN A 1 156 ? 9.562 -8.915 -0.122 1.00 98.25 156 ASN A C 1
ATOM 1288 O O . ASN A 1 156 ? 8.938 -9.575 0.699 1.00 98.25 156 ASN A O 1
ATOM 1292 N N . SER A 1 157 ? 8.978 -8.381 -1.193 1.00 97.88 157 SER A N 1
ATOM 1293 C CA . SER A 1 157 ? 7.574 -8.610 -1.521 1.00 97.88 157 SER A CA 1
ATOM 1294 C C . SER A 1 157 ? 7.345 -9.817 -2.435 1.00 97.88 157 SER A C 1
ATOM 1296 O O . SER A 1 157 ? 6.211 -9.995 -2.855 1.00 97.88 157 SER A O 1
ATOM 1298 N N . GLN A 1 158 ? 8.357 -10.614 -2.808 1.00 96.88 158 GLN A N 1
ATOM 1299 C CA . GLN A 1 158 ? 8.265 -11.616 -3.892 1.00 96.88 158 GLN A CA 1
ATOM 1300 C C . GLN A 1 158 ? 7.067 -12.579 -3.806 1.00 96.88 158 GLN A C 1
ATOM 1302 O O . GLN A 1 158 ? 6.521 -12.947 -4.847 1.00 96.88 158 GLN A O 1
ATOM 1307 N N . ASP A 1 159 ? 6.621 -12.913 -2.594 1.00 96.38 159 ASP A N 1
ATOM 1308 C CA . ASP A 1 159 ? 5.519 -13.849 -2.341 1.00 96.38 159 ASP A CA 1
ATOM 1309 C C . ASP A 1 159 ? 4.127 -13.189 -2.381 1.00 96.38 159 ASP A C 1
ATOM 1311 O O . ASP A 1 159 ? 3.101 -13.866 -2.300 1.00 96.38 159 ASP A O 1
ATOM 1315 N N . THR A 1 160 ? 4.063 -11.864 -2.540 1.00 97.94 160 THR A N 1
ATOM 1316 C CA . THR A 1 160 ? 2.809 -11.113 -2.615 1.00 97.94 160 THR A CA 1
ATOM 1317 C C . THR A 1 160 ? 2.315 -10.984 -4.056 1.00 97.94 160 THR A C 1
ATOM 1319 O O . THR A 1 160 ? 2.930 -10.310 -4.894 1.00 97.94 160 THR A O 1
ATOM 1322 N N . PHE A 1 161 ? 1.128 -11.522 -4.333 1.00 98.44 161 PHE A N 1
ATOM 1323 C CA . PHE A 1 161 ? 0.375 -11.218 -5.548 1.00 98.44 161 PHE A CA 1
ATOM 1324 C C . PHE A 1 161 ? -0.381 -9.888 -5.406 1.00 98.44 161 PHE A C 1
ATOM 1326 O O . PHE A 1 161 ? -1.130 -9.691 -4.452 1.00 98.44 161 PHE A O 1
ATOM 1333 N N . ILE A 1 162 ? -0.248 -8.985 -6.379 1.00 98.62 162 ILE A N 1
ATOM 1334 C CA . ILE A 1 162 ? -0.867 -7.652 -6.340 1.00 98.62 162 ILE A CA 1
ATOM 1335 C C . ILE A 1 162 ? -1.728 -7.468 -7.585 1.00 98.62 162 ILE A C 1
ATOM 1337 O O . ILE A 1 162 ? -1.223 -7.252 -8.681 1.00 98.62 162 ILE A O 1
ATOM 1341 N N . LYS A 1 163 ? -3.054 -7.487 -7.455 1.00 98.56 163 LYS A N 1
ATOM 1342 C CA . LYS A 1 163 ? -3.924 -7.350 -8.632 1.00 98.56 163 LYS A CA 1
ATOM 1343 C C . LYS A 1 163 ? -3.742 -6.001 -9.331 1.00 98.56 163 LYS A C 1
ATOM 1345 O O . LYS A 1 163 ? -3.643 -5.989 -10.555 1.00 98.56 163 LYS A O 1
ATOM 1350 N N . LYS A 1 164 ? -3.709 -4.893 -8.585 1.00 98.50 164 LYS A N 1
ATOM 1351 C CA . LYS A 1 164 ? -3.477 -3.536 -9.108 1.00 98.50 164 LYS A CA 1
ATOM 1352 C C . LYS A 1 164 ? -2.279 -2.909 -8.404 1.00 98.50 164 LYS A C 1
ATOM 1354 O O . LYS A 1 164 ? -2.381 -2.605 -7.219 1.00 98.50 164 LYS A O 1
ATOM 1359 N N . LEU A 1 165 ? -1.175 -2.729 -9.123 1.00 98.56 165 LEU A N 1
ATOM 1360 C CA . LEU A 1 165 ? 0.028 -2.069 -8.621 1.00 98.56 165 LEU A CA 1
ATOM 1361 C C . LEU A 1 165 ? 0.152 -0.678 -9.244 1.00 98.56 165 LEU A C 1
ATOM 1363 O O . LEU A 1 165 ? 0.209 -0.540 -10.467 1.00 98.56 165 LEU A O 1
ATOM 1367 N N . LEU A 1 166 ? 0.192 0.343 -8.395 1.00 98.06 166 LEU A N 1
ATOM 1368 C CA . LEU A 1 166 ? 0.417 1.727 -8.784 1.00 98.06 166 LEU A CA 1
ATOM 1369 C C . LEU A 1 166 ? 1.702 2.228 -8.135 1.00 98.06 166 LEU A C 1
ATOM 1371 O O . LEU A 1 166 ? 1.851 2.169 -6.916 1.00 98.06 166 LEU A O 1
ATOM 1375 N N . ILE A 1 167 ? 2.605 2.764 -8.948 1.00 96.69 167 ILE A N 1
ATOM 1376 C CA . ILE A 1 167 ? 3.841 3.388 -8.480 1.00 96.69 167 ILE A CA 1
ATOM 1377 C C . ILE A 1 167 ? 3.900 4.798 -9.051 1.00 96.69 167 ILE A C 1
ATOM 1379 O O . ILE A 1 167 ? 3.849 5.001 -10.263 1.00 96.69 167 ILE A O 1
ATOM 1383 N N . LYS A 1 168 ? 4.001 5.783 -8.167 1.00 93.94 168 LYS A N 1
ATOM 1384 C CA . LYS A 1 168 ? 4.263 7.168 -8.523 1.00 93.94 168 LYS A CA 1
ATOM 1385 C C . LYS A 1 168 ? 5.587 7.596 -7.921 1.00 93.94 168 LYS A C 1
ATOM 1387 O O . LYS A 1 168 ? 5.687 7.731 -6.702 1.00 93.94 168 LYS A O 1
ATOM 1392 N N . ASP A 1 169 ? 6.561 7.844 -8.784 1.00 91.12 169 ASP A N 1
ATOM 1393 C CA . ASP A 1 169 ? 7.809 8.486 -8.390 1.00 91.12 169 ASP A CA 1
ATOM 1394 C C . ASP A 1 169 ? 7.627 10.010 -8.370 1.00 91.12 169 ASP A C 1
ATOM 1396 O O . ASP A 1 169 ? 7.102 10.612 -9.312 1.00 91.12 169 ASP A O 1
ATOM 1400 N N . ARG A 1 170 ? 8.018 10.632 -7.260 1.00 86.25 170 ARG A N 1
ATOM 1401 C CA . ARG A 1 170 ? 7.812 12.055 -6.971 1.00 86.25 170 ARG A CA 1
ATOM 1402 C C . ARG A 1 170 ? 9.016 12.943 -7.244 1.00 86.25 170 ARG A C 1
ATOM 1404 O O . ARG A 1 170 ? 8.914 14.146 -7.004 1.00 86.25 170 ARG A O 1
ATOM 1411 N N . ARG A 1 171 ? 10.137 12.387 -7.699 1.00 79.94 171 ARG A N 1
ATOM 1412 C CA . ARG A 1 171 ? 11.333 13.188 -7.988 1.00 79.94 171 ARG A CA 1
ATOM 1413 C C . ARG A 1 171 ? 11.039 14.262 -9.038 1.00 79.94 171 ARG A C 1
ATOM 1415 O O . ARG A 1 171 ? 10.259 14.046 -9.967 1.00 79.94 171 ARG A O 1
ATOM 1422 N N . ILE A 1 172 ? 11.613 15.445 -8.823 1.00 69.00 172 ILE A N 1
ATOM 1423 C CA . ILE A 1 172 ? 11.429 16.632 -9.667 1.00 69.00 172 ILE A CA 1
ATOM 1424 C C . ILE A 1 172 ? 12.492 16.620 -10.775 1.00 69.00 172 ILE A C 1
ATOM 1426 O O . ILE A 1 172 ? 13.551 16.016 -10.639 1.00 69.00 172 ILE A O 1
ATOM 1430 N N . LYS A 1 173 ? 12.170 17.265 -11.896 1.00 55.38 173 LYS A N 1
ATOM 1431 C CA . LYS A 1 173 ? 12.872 17.183 -13.182 1.00 55.38 173 LYS A CA 1
ATOM 1432 C C . LYS A 1 173 ? 14.292 17.778 -13.211 1.00 55.38 173 LYS A C 1
ATOM 1434 O O . LYS A 1 173 ? 15.018 17.459 -14.143 1.00 55.38 173 LYS A O 1
ATOM 1439 N N . ASP A 1 174 ? 14.668 18.608 -12.235 1.00 56.06 174 ASP A N 1
ATOM 1440 C CA . ASP A 1 174 ? 15.985 19.275 -12.183 1.00 56.06 174 ASP A CA 1
ATOM 1441 C C . ASP A 1 174 ? 17.109 18.364 -11.657 1.00 56.06 174 ASP A C 1
ATOM 1443 O O . ASP A 1 174 ? 18.258 18.780 -11.548 1.00 56.06 174 ASP A O 1
ATOM 1447 N N . ASP A 1 175 ? 16.783 17.110 -11.347 1.00 56.00 175 ASP A N 1
ATOM 1448 C CA . ASP A 1 175 ? 17.753 16.055 -11.081 1.00 56.00 175 ASP A CA 1
ATOM 1449 C C . ASP A 1 175 ? 18.169 15.448 -12.436 1.00 56.00 175 ASP A C 1
ATOM 1451 O O . ASP A 1 175 ? 17.367 14.754 -13.069 1.00 56.00 175 ASP A O 1
ATOM 1455 N N . GLU A 1 176 ? 19.379 15.731 -12.939 1.00 52.75 176 GLU A N 1
ATOM 1456 C CA . GLU A 1 176 ? 19.880 15.190 -14.224 1.00 52.75 176 GLU A CA 1
ATOM 1457 C C . GLU A 1 176 ? 19.788 13.642 -14.284 1.00 52.75 176 GLU A C 1
ATOM 1459 O O . GLU A 1 176 ? 19.636 13.067 -15.363 1.00 52.75 176 GLU A O 1
ATOM 1464 N N . GLU A 1 177 ? 19.724 12.973 -13.123 1.00 54.31 177 GLU A N 1
ATOM 1465 C CA . GLU A 1 177 ? 19.515 11.528 -12.929 1.00 54.31 177 GLU A CA 1
ATOM 1466 C C . GLU A 1 177 ? 18.072 11.027 -13.213 1.00 54.31 177 GLU A C 1
ATOM 1468 O O . GLU A 1 177 ? 17.783 9.822 -13.149 1.00 54.31 177 GLU A O 1
ATOM 1473 N N . CYS A 1 178 ? 17.113 11.911 -13.524 1.00 53.66 178 CYS A N 1
ATOM 1474 C CA . CYS A 1 178 ? 15.699 11.530 -13.657 1.00 53.66 178 CYS A CA 1
ATOM 1475 C C . CYS A 1 178 ? 15.416 10.580 -14.840 1.00 53.66 178 CYS A C 1
ATOM 1477 O O . CYS A 1 178 ? 14.500 9.757 -14.740 1.00 53.66 178 CYS A O 1
ATOM 1479 N N . ARG A 1 179 ? 16.179 10.660 -15.945 1.00 55.56 179 ARG A N 1
ATOM 1480 C CA . ARG A 1 179 ? 15.990 9.767 -17.112 1.00 55.56 179 ARG A CA 1
ATOM 1481 C C . ARG A 1 179 ? 16.427 8.336 -16.806 1.00 55.56 179 ARG A C 1
ATOM 1483 O O . ARG A 1 179 ? 15.604 7.432 -16.927 1.00 55.56 179 ARG A O 1
ATOM 1490 N N . ASP A 1 180 ? 17.632 8.169 -16.263 1.00 59.75 180 ASP A N 1
ATOM 1491 C CA . ASP A 1 180 ? 18.190 6.872 -15.843 1.00 59.75 180 ASP A CA 1
ATOM 1492 C C . ASP A 1 180 ? 17.307 6.149 -14.820 1.00 59.75 180 ASP A C 1
ATOM 1494 O O . ASP A 1 180 ? 17.394 4.932 -14.621 1.00 59.75 180 ASP A O 1
ATOM 1498 N N . THR A 1 181 ? 16.442 6.904 -14.143 1.00 59.25 181 THR A N 1
ATOM 1499 C CA . THR A 1 181 ? 15.545 6.351 -13.143 1.00 59.25 181 THR A CA 1
ATOM 1500 C C . THR A 1 181 ? 14.293 5.716 -13.693 1.00 59.25 181 THR A C 1
ATOM 1502 O O . THR A 1 181 ? 13.873 4.668 -13.198 1.00 59.25 181 THR A O 1
ATOM 1505 N N . HIS A 1 182 ? 13.696 6.316 -14.720 1.00 68.69 182 HIS A N 1
ATOM 1506 C CA . HIS A 1 182 ? 12.592 5.647 -15.391 1.00 68.69 182 HIS A CA 1
ATOM 1507 C C . HIS A 1 182 ? 13.053 4.278 -15.906 1.00 68.69 182 HIS A C 1
ATOM 1509 O O . HIS A 1 182 ? 12.372 3.275 -15.686 1.00 68.69 182 HIS A O 1
ATOM 1515 N N . ASP A 1 183 ? 14.269 4.240 -16.447 1.00 78.44 183 ASP A N 1
ATOM 1516 C CA . ASP A 1 183 ? 14.873 3.038 -17.001 1.00 78.44 183 ASP A CA 1
ATOM 1517 C C . ASP A 1 183 ? 15.138 1.976 -15.926 1.00 78.44 183 ASP A C 1
ATOM 1519 O O . ASP A 1 183 ? 14.781 0.812 -16.126 1.00 78.44 183 ASP A O 1
ATOM 1523 N N . PHE A 1 184 ? 15.684 2.334 -14.751 1.00 87.25 184 PHE A N 1
ATOM 1524 C CA . PHE A 1 184 ? 15.909 1.318 -13.711 1.00 87.25 184 PHE A CA 1
ATOM 1525 C C . PHE A 1 184 ? 14.616 0.845 -13.039 1.00 87.25 184 PHE A C 1
ATOM 1527 O O . PHE A 1 184 ? 14.489 -0.353 -12.780 1.00 87.25 184 PHE A O 1
ATOM 1534 N N . ILE A 1 185 ? 13.653 1.737 -12.753 1.00 91.94 185 ILE A N 1
ATOM 1535 C CA . ILE A 1 185 ? 12.371 1.334 -12.148 1.00 91.94 185 ILE A CA 1
ATOM 1536 C C . ILE A 1 185 ? 11.682 0.345 -13.083 1.00 91.94 185 ILE A C 1
ATOM 1538 O O . ILE A 1 185 ? 11.247 -0.723 -12.651 1.00 91.94 185 ILE A O 1
ATOM 1542 N N . LEU A 1 186 ? 11.623 0.678 -14.372 1.00 93.25 186 LEU A N 1
ATOM 1543 C CA . LEU A 1 186 ? 11.024 -0.169 -15.390 1.00 93.25 186 LEU A CA 1
ATOM 1544 C C . LEU A 1 186 ? 11.771 -1.501 -15.539 1.00 93.25 186 LEU A C 1
ATOM 1546 O O . LEU A 1 186 ? 11.128 -2.549 -15.541 1.00 93.25 186 LEU A O 1
ATOM 1550 N N . SER A 1 187 ? 13.107 -1.477 -15.589 1.00 94.75 187 SER A N 1
ATOM 1551 C CA . SER A 1 187 ? 13.943 -2.683 -15.667 1.00 94.75 187 SER A CA 1
ATOM 1552 C C . SER A 1 187 ? 13.671 -3.648 -14.508 1.00 94.75 187 SER A C 1
ATOM 1554 O O . SER A 1 187 ? 13.359 -4.823 -14.728 1.00 94.75 187 SER A O 1
ATOM 1556 N N . TYR A 1 188 ? 13.667 -3.151 -13.269 1.00 96.69 188 TYR A N 1
ATOM 1557 C CA . TYR A 1 188 ? 13.383 -3.990 -12.108 1.00 96.69 188 TYR A CA 1
ATOM 1558 C C . TYR A 1 188 ? 11.930 -4.460 -12.048 1.00 96.69 188 TYR A C 1
ATOM 1560 O O . TYR A 1 188 ? 11.666 -5.595 -11.650 1.00 96.69 188 TYR A O 1
ATOM 1568 N N . ILE A 1 189 ? 10.968 -3.644 -12.482 1.00 97.62 189 ILE A N 1
ATOM 1569 C CA . ILE A 1 189 ? 9.582 -4.097 -12.620 1.00 97.62 189 ILE A CA 1
ATOM 1570 C C . ILE A 1 189 ? 9.493 -5.232 -13.647 1.00 97.62 189 ILE A C 1
ATOM 1572 O O . ILE A 1 189 ? 8.831 -6.239 -13.388 1.00 97.62 189 ILE A O 1
ATOM 1576 N N . LYS A 1 190 ? 10.196 -5.142 -14.780 1.00 97.69 190 LYS A N 1
ATOM 1577 C CA . LYS A 1 190 ? 10.257 -6.243 -15.748 1.00 97.69 190 LYS A CA 1
ATOM 1578 C C . LYS A 1 190 ? 10.855 -7.510 -15.121 1.00 97.69 190 LYS A C 1
ATOM 1580 O O . LYS A 1 190 ? 10.309 -8.603 -15.279 1.00 97.69 190 LYS A O 1
ATOM 1585 N N . GLU A 1 191 ? 11.946 -7.379 -14.375 1.00 97.75 191 GLU A N 1
ATOM 1586 C CA . GLU A 1 191 ? 12.640 -8.507 -13.749 1.00 97.75 191 GLU A CA 1
ATOM 1587 C C . GLU A 1 191 ? 11.826 -9.187 -12.638 1.00 97.75 191 GLU A C 1
ATOM 1589 O O . GLU A 1 191 ? 11.603 -10.402 -12.679 1.00 97.75 191 GLU A O 1
ATOM 1594 N N . TYR A 1 192 ? 11.364 -8.408 -11.662 1.00 97.94 192 TYR A N 1
ATOM 1595 C CA . TYR A 1 192 ? 10.790 -8.926 -10.422 1.00 97.94 192 TYR A CA 1
ATOM 1596 C C . TYR A 1 192 ? 9.263 -9.025 -10.448 1.00 97.94 192 TYR A C 1
ATOM 1598 O O . TYR A 1 192 ? 8.701 -9.843 -9.719 1.00 97.94 192 TYR A O 1
ATOM 1606 N N . ILE A 1 193 ? 8.573 -8.237 -11.282 1.00 97.81 193 ILE A N 1
ATOM 1607 C CA . ILE A 1 193 ? 7.105 -8.255 -11.388 1.00 97.81 193 ILE A CA 1
ATOM 1608 C C . ILE A 1 193 ? 6.643 -8.969 -12.661 1.00 97.81 193 ILE A C 1
ATOM 1610 O O . ILE A 1 193 ? 5.864 -9.922 -12.577 1.00 97.81 193 ILE A O 1
ATOM 1614 N N . MET A 1 194 ? 7.112 -8.528 -13.833 1.00 98.00 194 MET A N 1
ATOM 1615 C CA . MET A 1 194 ? 6.609 -9.003 -15.128 1.00 98.00 194 MET A CA 1
ATOM 1616 C C . MET A 1 194 ? 6.959 -10.466 -15.380 1.00 98.00 194 MET A C 1
ATOM 1618 O O . MET A 1 194 ? 6.060 -11.292 -15.548 1.00 98.00 194 MET A O 1
ATOM 1622 N N . LYS A 1 195 ? 8.250 -10.819 -15.322 1.00 97.56 195 LYS A N 1
ATOM 1623 C CA . LYS A 1 195 ? 8.709 -12.207 -15.519 1.00 97.56 195 LYS A CA 1
ATOM 1624 C C . LYS A 1 195 ? 8.116 -13.171 -14.487 1.00 97.56 195 LYS A C 1
ATOM 1626 O O . LYS A 1 195 ? 7.915 -14.345 -14.790 1.00 97.56 195 LYS A O 1
ATOM 1631 N N . LYS A 1 196 ? 7.805 -12.676 -13.284 1.00 96.56 196 LYS A N 1
ATOM 1632 C CA . LYS A 1 196 ? 7.198 -13.446 -12.186 1.00 96.56 196 LYS A CA 1
ATOM 1633 C C . LYS A 1 196 ? 5.661 -13.467 -12.216 1.00 96.56 196 LYS A C 1
ATOM 1635 O O . LYS A 1 196 ? 5.066 -14.174 -11.413 1.00 96.56 196 LYS A O 1
ATOM 1640 N N . LYS A 1 197 ? 5.011 -12.729 -13.129 1.00 94.62 197 LYS A N 1
ATOM 1641 C CA . LYS A 1 197 ? 3.544 -12.683 -13.332 1.00 94.62 197 LYS A CA 1
ATOM 1642 C C . LYS A 1 197 ? 2.731 -12.407 -12.059 1.00 94.62 197 LYS A C 1
ATOM 1644 O O . LYS A 1 197 ? 1.636 -12.935 -11.871 1.00 94.62 197 LYS A O 1
ATOM 1649 N N . ARG A 1 198 ? 3.253 -11.555 -11.178 1.00 95.88 198 ARG A N 1
ATOM 1650 C CA . ARG A 1 198 ? 2.655 -11.279 -9.858 1.00 95.88 198 ARG A CA 1
ATOM 1651 C C . ARG A 1 198 ? 1.710 -10.079 -9.818 1.00 95.88 198 ARG A C 1
ATOM 1653 O O . ARG A 1 198 ? 1.233 -9.710 -8.747 1.00 95.88 198 ARG A O 1
ATOM 1660 N N . VAL A 1 199 ? 1.444 -9.473 -10.976 1.00 98.25 199 VAL A N 1
ATOM 1661 C CA . VAL A 1 199 ? 0.536 -8.332 -11.136 1.00 98.25 199 VAL A CA 1
ATOM 1662 C C . VAL A 1 199 ? -0.421 -8.556 -12.300 1.00 98.25 199 VAL A C 1
ATOM 1664 O O . VAL A 1 199 ? -0.047 -9.177 -13.289 1.00 98.25 199 VAL A O 1
ATOM 1667 N N . LYS A 1 200 ? -1.655 -8.040 -12.196 1.00 98.31 200 LYS A N 1
ATOM 1668 C CA . LYS A 1 200 ? -2.641 -8.055 -13.295 1.00 98.31 200 LYS A CA 1
ATOM 1669 C C . LYS A 1 200 ? -2.786 -6.696 -13.985 1.00 98.31 200 LYS A C 1
ATOM 1671 O O . LYS A 1 200 ? -2.914 -6.644 -15.206 1.00 98.31 200 LYS A O 1
ATOM 1676 N N . TYR A 1 201 ? -2.778 -5.612 -13.214 1.00 98.56 201 TYR A N 1
ATOM 1677 C CA . TYR A 1 201 ? -2.853 -4.237 -13.702 1.00 98.56 201 TYR A CA 1
ATOM 1678 C C . TYR A 1 201 ? -1.705 -3.423 -13.124 1.00 98.56 201 TYR A C 1
ATOM 1680 O O . TYR A 1 201 ? -1.491 -3.444 -11.910 1.00 98.56 201 TYR A O 1
ATOM 1688 N N . LEU A 1 202 ? -1.007 -2.690 -13.982 1.00 98.19 202 LEU A N 1
ATOM 1689 C CA . LEU A 1 202 ? 0.145 -1.886 -13.603 1.00 98.19 202 LEU A CA 1
ATOM 1690 C C . LEU A 1 202 ? -0.032 -0.451 -14.105 1.00 98.19 202 LEU A C 1
ATOM 1692 O O . LEU A 1 202 ? -0.389 -0.231 -15.261 1.00 98.19 202 LEU A O 1
ATOM 1696 N N . ALA A 1 203 ? 0.253 0.517 -13.241 1.00 97.00 203 ALA A N 1
ATOM 1697 C CA . ALA A 1 203 ? 0.496 1.892 -13.649 1.00 97.00 203 ALA A CA 1
ATOM 1698 C C . ALA A 1 203 ? 1.740 2.431 -12.961 1.00 97.00 203 ALA A C 1
ATOM 1700 O O . ALA A 1 203 ? 1.888 2.336 -11.742 1.00 97.00 203 ALA A O 1
ATOM 1701 N N . ILE A 1 204 ? 2.612 3.031 -13.759 1.00 94.94 204 ILE A N 1
ATOM 1702 C CA . ILE A 1 204 ? 3.809 3.707 -13.283 1.00 94.94 204 ILE A CA 1
ATOM 1703 C C . ILE A 1 204 ? 3.784 5.110 -13.862 1.00 94.94 204 ILE A C 1
ATOM 1705 O O . ILE A 1 204 ? 3.608 5.281 -15.068 1.00 94.94 204 ILE A O 1
ATOM 1709 N N . ILE A 1 205 ? 3.934 6.109 -13.004 1.00 92.00 205 ILE A N 1
ATOM 1710 C CA . ILE A 1 205 ? 4.014 7.505 -13.418 1.00 92.00 205 ILE A CA 1
ATOM 1711 C C . ILE A 1 205 ? 5.170 8.182 -12.684 1.00 92.00 205 ILE A C 1
ATOM 1713 O O . ILE A 1 205 ? 5.416 7.914 -11.509 1.00 92.00 205 ILE A O 1
ATOM 1717 N N . ASN A 1 206 ? 5.883 9.065 -13.367 1.00 85.69 206 ASN A N 1
ATOM 1718 C CA . ASN A 1 206 ? 6.810 10.005 -12.736 1.00 85.69 206 ASN A CA 1
ATOM 1719 C C . ASN A 1 206 ? 6.288 11.443 -12.914 1.00 85.69 206 ASN A C 1
ATOM 1721 O O . ASN A 1 206 ? 5.116 11.643 -13.237 1.00 85.69 206 ASN A O 1
ATOM 1725 N N . PHE A 1 207 ? 7.116 12.466 -12.692 1.00 76.00 207 PHE A N 1
ATOM 1726 C CA . PHE A 1 207 ? 6.669 13.861 -12.789 1.00 76.00 207 PHE A CA 1
ATOM 1727 C C . PHE A 1 207 ? 6.025 14.219 -14.144 1.00 76.00 207 PHE A C 1
ATOM 1729 O O . PHE A 1 207 ? 5.066 14.989 -14.176 1.00 76.00 207 PHE A O 1
ATOM 1736 N N . THR A 1 208 ? 6.510 13.659 -15.257 1.00 75.50 208 THR A N 1
ATOM 1737 C CA . THR A 1 208 ? 6.050 14.034 -16.607 1.00 75.50 208 THR A CA 1
ATOM 1738 C C . THR A 1 208 ? 5.382 12.916 -17.386 1.00 75.50 208 THR A C 1
ATOM 1740 O O . THR A 1 208 ? 4.638 13.197 -18.324 1.00 75.50 208 THR A O 1
ATOM 1743 N N . THR A 1 209 ? 5.668 11.664 -17.047 1.00 86.69 209 THR A N 1
ATOM 1744 C CA . THR A 1 209 ? 5.496 10.555 -17.977 1.00 86.69 209 THR A CA 1
ATOM 1745 C C . THR A 1 209 ? 4.759 9.402 -17.321 1.00 86.69 209 THR A C 1
ATOM 1747 O O . THR A 1 209 ? 5.161 8.890 -16.278 1.00 86.69 209 THR A O 1
ATOM 1750 N N . ASP A 1 210 ? 3.672 8.995 -17.968 1.00 92.12 210 ASP A N 1
ATOM 1751 C CA . ASP A 1 210 ? 2.891 7.807 -17.636 1.00 92.12 210 ASP A CA 1
ATOM 1752 C C . ASP A 1 210 ? 3.351 6.649 -18.530 1.00 92.12 210 ASP A C 1
ATOM 1754 O O . ASP A 1 210 ? 3.422 6.821 -19.753 1.00 92.12 210 ASP A O 1
ATOM 1758 N N . LEU A 1 211 ? 3.632 5.482 -17.936 1.00 93.88 211 LEU A N 1
ATOM 1759 C CA . LEU A 1 211 ? 4.052 4.269 -18.646 1.00 93.88 211 LEU A CA 1
ATOM 1760 C C . LEU A 1 211 ? 3.087 3.904 -19.782 1.00 93.88 211 LEU A C 1
ATOM 1762 O O . LEU A 1 211 ? 3.516 3.431 -20.831 1.00 93.88 211 LEU A O 1
ATOM 1766 N N . PHE A 1 212 ? 1.795 4.195 -19.610 1.00 95.12 212 PHE A N 1
ATOM 1767 C CA . PHE A 1 212 ? 0.771 3.975 -20.630 1.00 95.12 212 PHE A CA 1
ATOM 1768 C C . PHE A 1 212 ? 1.066 4.689 -21.964 1.00 95.12 212 PHE A C 1
ATOM 1770 O O . PHE A 1 212 ? 0.565 4.283 -23.012 1.00 95.12 212 PHE A O 1
ATOM 1777 N N . SER A 1 213 ? 1.875 5.752 -21.950 1.00 94.06 213 SER A N 1
ATOM 1778 C CA . SER A 1 213 ? 2.243 6.504 -23.156 1.00 94.06 213 SER A CA 1
ATOM 1779 C C . SER A 1 213 ? 3.272 5.775 -24.036 1.00 94.06 213 SER A C 1
ATOM 1781 O O . SER A 1 213 ? 3.380 6.089 -25.222 1.00 94.06 213 SER A O 1
ATOM 1783 N N . PHE A 1 214 ? 4.008 4.794 -23.497 1.00 93.50 214 PHE A N 1
ATOM 1784 C CA . PHE A 1 214 ? 5.031 4.039 -24.226 1.00 93.50 214 PHE A CA 1
ATOM 1785 C C . PHE A 1 214 ? 4.435 2.787 -24.874 1.00 93.50 214 PHE A C 1
ATOM 1787 O O . PHE A 1 214 ? 4.363 1.721 -24.270 1.00 93.50 214 PHE A O 1
ATOM 1794 N N . LYS A 1 215 ? 3.998 2.906 -26.132 1.00 95.69 215 LYS A N 1
ATOM 1795 C CA . LYS A 1 215 ? 3.272 1.832 -26.836 1.00 95.69 215 LYS A CA 1
ATOM 1796 C C . LYS A 1 215 ? 4.035 0.507 -26.916 1.00 95.69 215 LYS A C 1
ATOM 1798 O O . LYS A 1 215 ? 3.400 -0.540 -26.835 1.00 95.69 215 LYS A O 1
ATOM 1803 N N . ASP A 1 216 ? 5.352 0.544 -27.095 1.00 96.38 216 ASP A N 1
ATOM 1804 C CA . ASP A 1 216 ? 6.154 -0.679 -27.213 1.00 96.38 216 ASP A CA 1
ATOM 1805 C C . ASP A 1 216 ? 6.303 -1.384 -25.860 1.00 96.38 216 ASP A C 1
ATOM 1807 O O . ASP A 1 216 ? 6.116 -2.595 -25.783 1.00 96.38 216 ASP A O 1
ATOM 1811 N N . GLU A 1 217 ? 6.484 -0.615 -24.783 1.00 95.69 217 GLU A N 1
ATOM 1812 C CA . GLU A 1 217 ? 6.454 -1.123 -23.408 1.00 95.69 217 GLU A CA 1
ATOM 1813 C C . GLU A 1 217 ? 5.100 -1.759 -23.081 1.00 95.69 217 GLU A C 1
ATOM 1815 O O . GLU A 1 217 ? 5.039 -2.892 -22.614 1.00 95.69 217 GLU A O 1
ATOM 1820 N N . VAL A 1 218 ? 3.993 -1.074 -23.395 1.00 97.25 218 VAL A N 1
ATOM 1821 C CA . VAL A 1 218 ? 2.635 -1.604 -23.183 1.00 97.25 218 VAL A CA 1
ATOM 1822 C C . VAL A 1 218 ? 2.458 -2.960 -23.872 1.00 97.25 218 VAL A C 1
ATOM 1824 O O . VAL A 1 218 ? 2.009 -3.908 -23.227 1.00 97.25 218 VAL A O 1
ATOM 1827 N N . LYS A 1 219 ? 2.863 -3.077 -25.144 1.00 98.06 219 LYS A N 1
ATOM 1828 C CA . LYS A 1 219 ? 2.805 -4.345 -25.886 1.00 98.06 219 LYS A CA 1
ATOM 1829 C C . LYS A 1 219 ? 3.661 -5.431 -25.237 1.00 98.06 219 LYS A C 1
ATOM 1831 O O . LYS A 1 219 ? 3.231 -6.578 -25.185 1.00 98.06 219 LYS A O 1
ATOM 1836 N N . GLU A 1 220 ? 4.850 -5.095 -24.736 1.00 97.75 220 GLU A N 1
ATOM 1837 C CA . GLU A 1 220 ? 5.713 -6.061 -24.052 1.00 97.75 220 GLU A CA 1
ATOM 1838 C C . GLU A 1 220 ? 5.034 -6.623 -22.794 1.00 97.75 220 GLU A C 1
ATOM 1840 O O . GLU A 1 220 ? 4.971 -7.840 -22.628 1.00 97.75 220 GLU A O 1
ATOM 1845 N N . PHE A 1 221 ? 4.449 -5.771 -21.946 1.00 98.06 221 PHE A N 1
ATOM 1846 C CA . PHE A 1 221 ? 3.713 -6.220 -20.755 1.00 98.06 221 PHE A CA 1
ATOM 1847 C C . PHE A 1 221 ? 2.472 -7.061 -21.096 1.00 98.06 221 PHE A C 1
ATOM 1849 O O . PHE A 1 221 ? 2.158 -8.017 -20.374 1.00 98.06 221 PHE A O 1
ATOM 1856 N N . GLU A 1 222 ? 1.787 -6.758 -22.202 1.00 97.38 222 GLU A N 1
ATOM 1857 C CA . GLU A 1 222 ? 0.637 -7.537 -22.677 1.00 97.38 222 GLU A CA 1
ATOM 1858 C C . GLU A 1 222 ? 1.013 -8.990 -23.007 1.00 97.38 222 GLU A C 1
ATOM 1860 O O . GLU A 1 222 ? 0.231 -9.893 -22.696 1.00 97.38 222 GLU A O 1
ATOM 1865 N N . LEU A 1 223 ? 2.230 -9.251 -23.512 1.00 97.81 223 LEU A N 1
ATOM 1866 C CA . LEU A 1 223 ? 2.741 -10.617 -23.740 1.00 97.81 223 LEU A CA 1
ATOM 1867 C C . LEU A 1 223 ? 2.830 -11.443 -22.443 1.00 97.81 223 LEU A C 1
ATOM 1869 O O . LEU A 1 223 ? 2.790 -12.675 -22.478 1.00 97.81 223 LEU A O 1
ATOM 1873 N N . TYR A 1 224 ? 2.910 -10.779 -21.286 1.00 97.88 224 TYR A N 1
ATOM 1874 C CA . TYR A 1 224 ? 2.921 -11.402 -19.959 1.00 97.88 224 TYR A CA 1
ATOM 1875 C C . TYR A 1 224 ? 1.545 -11.391 -19.274 1.00 97.88 224 TYR A C 1
ATOM 1877 O O . TYR A 1 224 ? 1.445 -11.778 -18.108 1.00 97.88 224 TYR A O 1
ATOM 1885 N N . ASN A 1 225 ? 0.476 -11.012 -19.988 1.00 97.75 225 ASN A N 1
ATOM 1886 C CA . ASN A 1 225 ? -0.885 -10.817 -19.470 1.00 97.75 225 ASN A CA 1
ATOM 1887 C C . ASN A 1 225 ? -1.006 -9.711 -18.405 1.00 97.75 225 ASN A C 1
ATOM 1889 O O . ASN A 1 225 ? -1.915 -9.748 -17.567 1.00 97.75 225 ASN A O 1
ATOM 1893 N N . ILE A 1 226 ? -0.117 -8.715 -18.439 1.00 98.38 226 ILE A N 1
ATOM 1894 C CA . ILE A 1 226 ? -0.162 -7.551 -17.552 1.00 98.38 226 ILE A CA 1
ATOM 1895 C C . ILE A 1 226 ? -0.771 -6.380 -18.315 1.00 98.38 226 ILE A C 1
ATOM 1897 O O . ILE A 1 226 ? -0.273 -5.973 -19.359 1.00 98.38 226 ILE A O 1
ATOM 1901 N N . LYS A 1 227 ? -1.859 -5.818 -17.785 1.00 98.19 227 LYS A N 1
ATOM 1902 C CA . LYS A 1 227 ? -2.544 -4.680 -18.402 1.00 98.19 227 LYS A CA 1
ATOM 1903 C C . LYS A 1 227 ? -1.972 -3.372 -17.874 1.00 98.19 227 LYS A C 1
ATOM 1905 O O . LYS A 1 227 ? -2.214 -3.021 -16.716 1.00 98.19 227 LYS A O 1
ATOM 1910 N N . ILE A 1 228 ? -1.265 -2.636 -18.725 1.00 97.75 228 ILE A N 1
ATOM 1911 C CA . ILE A 1 228 ? -0.882 -1.257 -18.415 1.00 97.75 228 ILE A CA 1
ATOM 1912 C C . ILE A 1 228 ? -2.118 -0.361 -18.534 1.00 97.75 228 ILE A C 1
ATOM 1914 O O . ILE A 1 228 ? -2.854 -0.436 -19.518 1.00 97.75 228 ILE A O 1
ATOM 1918 N N . GLN A 1 229 ? -2.371 0.483 -17.537 1.00 96.12 229 GLN A N 1
ATOM 1919 C CA . GLN A 1 229 ? -3.430 1.498 -17.594 1.00 96.12 229 GLN A CA 1
ATOM 1920 C C . GLN A 1 229 ? -2.870 2.863 -17.205 1.00 96.12 229 GLN A C 1
ATOM 1922 O O . GLN A 1 229 ? -1.841 2.948 -16.536 1.00 96.12 229 GLN A O 1
ATOM 1927 N N . LYS A 1 230 ? -3.570 3.935 -17.590 1.00 95.56 230 LYS A N 1
ATOM 1928 C CA . LYS A 1 230 ? -3.227 5.283 -17.131 1.00 95.56 230 LYS A CA 1
ATOM 1929 C C . LYS A 1 230 ? -3.317 5.336 -15.614 1.00 95.56 230 LYS A C 1
ATOM 1931 O O . LYS A 1 230 ? -4.299 4.875 -15.025 1.00 95.56 230 LYS A O 1
ATOM 1936 N N . TYR A 1 231 ? -2.342 5.979 -14.985 1.00 93.56 231 TYR A N 1
ATOM 1937 C CA . TYR A 1 231 ? -2.282 6.074 -13.531 1.00 93.56 231 TYR A CA 1
ATOM 1938 C C . TYR A 1 231 ? -3.564 6.678 -12.943 1.00 93.56 231 TYR A C 1
ATOM 1940 O O . TYR A 1 231 ? -4.146 6.133 -12.009 1.00 93.56 231 TYR A O 1
ATOM 1948 N N . ARG A 1 232 ? -4.065 7.768 -13.540 1.00 90.88 232 ARG A N 1
ATOM 1949 C CA . ARG A 1 232 ? -5.275 8.469 -13.071 1.00 90.88 232 ARG A CA 1
ATOM 1950 C C . ARG A 1 232 ? -6.549 7.621 -13.116 1.00 90.88 232 ARG A C 1
ATOM 1952 O O . ARG A 1 232 ? -7.440 7.884 -12.313 1.00 90.88 232 ARG A O 1
ATOM 1959 N N . ASP A 1 233 ? -6.621 6.640 -14.011 1.00 90.88 233 ASP A N 1
ATOM 1960 C CA . ASP A 1 233 ? -7.794 5.770 -14.168 1.00 90.88 233 ASP A CA 1
ATOM 1961 C C . ASP A 1 233 ? -7.802 4.655 -13.108 1.00 90.88 233 ASP A C 1
ATOM 1963 O O . ASP A 1 233 ? -8.855 4.140 -12.734 1.00 90.88 233 ASP A O 1
ATOM 1967 N N . LEU A 1 234 ? -6.620 4.288 -12.601 1.00 87.56 234 LEU A N 1
ATOM 1968 C CA . LEU A 1 234 ? -6.442 3.256 -11.582 1.00 87.56 234 LEU A CA 1
ATOM 1969 C C . LEU A 1 234 ? -6.511 3.789 -10.146 1.00 87.56 234 LEU A C 1
ATOM 1971 O O . LEU A 1 234 ? -6.836 3.016 -9.241 1.00 87.56 234 LEU A O 1
ATOM 1975 N N . VAL A 1 235 ? -6.210 5.075 -9.929 1.00 88.00 235 VAL A N 1
ATOM 1976 C CA . VAL A 1 235 ? -6.258 5.706 -8.602 1.00 88.00 235 VAL A CA 1
ATOM 1977 C C . VAL A 1 235 ? -7.663 5.601 -8.015 1.00 88.00 235 VAL A C 1
ATOM 1979 O O . VAL A 1 235 ? -8.640 6.101 -8.576 1.00 88.00 235 VAL A O 1
ATOM 1982 N N . VAL A 1 236 ? -7.761 5.000 -6.831 1.00 80.25 236 VAL A N 1
ATOM 1983 C CA . VAL A 1 236 ? -9.008 4.988 -6.063 1.00 80.25 236 VAL A CA 1
ATOM 1984 C C . VAL A 1 236 ? -9.238 6.381 -5.475 1.00 80.25 236 VAL A C 1
ATOM 1986 O O . VAL A 1 236 ? -8.557 6.793 -4.540 1.00 80.25 236 VAL A O 1
ATOM 1989 N N . LYS A 1 237 ? -10.204 7.125 -6.027 1.00 66.50 237 LYS A N 1
ATOM 1990 C CA . LYS A 1 237 ? -10.643 8.407 -5.460 1.00 66.50 237 LYS A CA 1
ATOM 1991 C C . LYS A 1 237 ? -11.627 8.156 -4.314 1.00 66.50 237 LYS A C 1
ATOM 1993 O O . LYS A 1 237 ? -12.764 7.747 -4.532 1.00 66.50 237 LYS A O 1
ATOM 1998 N N . TYR A 1 238 ? -11.174 8.464 -3.104 1.00 57.94 238 TYR A N 1
ATOM 1999 C CA . TYR A 1 238 ? -11.867 8.355 -1.813 1.00 57.94 238 TYR A CA 1
ATOM 2000 C C . TYR A 1 238 ? -13.243 9.045 -1.754 1.00 57.94 238 TYR A C 1
ATOM 2002 O O . TYR A 1 238 ? -14.099 8.618 -0.989 1.00 57.94 238 TYR A O 1
ATOM 2010 N N . LYS A 1 239 ? -13.492 10.079 -2.572 1.00 50.88 239 LYS A N 1
ATOM 2011 C CA . LYS A 1 239 ? -14.758 10.837 -2.554 1.00 50.88 239 LYS A CA 1
ATOM 2012 C C . LYS A 1 239 ? -15.937 10.184 -3.285 1.00 50.88 239 LYS A C 1
ATOM 2014 O O . LYS A 1 239 ? -17.051 10.626 -3.060 1.00 50.88 239 LYS A O 1
ATOM 2019 N N . LEU A 1 240 ? -15.719 9.204 -4.167 1.00 44.72 240 LEU A N 1
ATOM 2020 C CA . LEU A 1 240 ? -16.786 8.712 -5.059 1.00 44.72 240 LEU A CA 1
ATOM 2021 C C . LEU A 1 240 ? -17.305 7.326 -4.663 1.00 44.72 240 LEU A C 1
ATOM 2023 O O . LEU A 1 240 ? -18.507 7.135 -4.554 1.00 44.72 240 LEU A O 1
ATOM 2027 N N . LYS A 1 241 ? -16.419 6.382 -4.326 1.00 47.72 241 LYS A N 1
ATOM 2028 C CA . LYS A 1 241 ? -16.842 4.996 -4.052 1.00 47.72 241 LYS A CA 1
ATOM 2029 C C . LYS A 1 241 ? -17.669 4.801 -2.785 1.00 47.72 241 LYS A C 1
ATOM 2031 O O . LYS A 1 241 ? -18.506 3.916 -2.753 1.00 47.72 241 LYS A O 1
ATOM 2036 N N . PHE A 1 242 ? -17.417 5.593 -1.746 1.00 48.78 242 PHE A N 1
ATOM 2037 C CA . PHE A 1 242 ? -18.154 5.465 -0.488 1.00 48.78 242 PHE A CA 1
ATOM 2038 C C . PHE A 1 242 ? -19.416 6.320 -0.449 1.00 48.78 242 PHE A C 1
ATOM 2040 O O . PHE A 1 242 ? -20.184 6.155 0.480 1.00 48.78 242 PHE A O 1
ATOM 2047 N N . VAL A 1 243 ? -19.630 7.221 -1.417 1.00 44.59 243 VAL A N 1
ATOM 2048 C CA . VAL A 1 243 ? -20.892 7.970 -1.553 1.00 44.59 243 VAL A CA 1
ATOM 2049 C C . VAL A 1 243 ? -21.911 7.140 -2.335 1.00 44.59 243 VAL A C 1
ATOM 2051 O O . VAL A 1 243 ? -23.070 7.103 -1.946 1.00 44.59 243 VAL A O 1
ATOM 2054 N N . GLU A 1 244 ? -21.468 6.384 -3.346 1.00 40.88 244 GLU A N 1
ATOM 2055 C CA . GLU A 1 244 ? -22.329 5.462 -4.107 1.00 40.88 244 GLU A CA 1
ATOM 2056 C C . GLU A 1 244 ? -22.951 4.356 -3.223 1.00 40.88 244 GLU A C 1
ATOM 2058 O O . GLU A 1 244 ? -24.066 3.929 -3.486 1.00 40.88 244 GLU A O 1
ATOM 2063 N N . GLU A 1 245 ? -22.304 3.942 -2.123 1.00 40.03 245 GLU A N 1
ATOM 2064 C CA . GLU A 1 245 ? -22.885 2.986 -1.153 1.00 40.03 245 GLU A CA 1
ATOM 2065 C C . GLU A 1 245 ? -23.993 3.582 -0.252 1.00 40.03 245 GLU A C 1
ATOM 2067 O O . GLU A 1 245 ? -24.635 2.834 0.486 1.00 40.03 245 GLU A O 1
ATOM 2072 N N . PHE A 1 246 ? -24.235 4.900 -0.288 1.00 39.69 246 PHE A N 1
ATOM 2073 C CA . PHE A 1 246 ? -25.295 5.566 0.490 1.00 39.69 246 PHE A CA 1
ATOM 2074 C C . PHE A 1 246 ? -26.472 6.073 -0.355 1.00 39.69 246 PHE A C 1
ATOM 2076 O O . PHE A 1 246 ? -27.435 6.563 0.231 1.00 39.69 246 PHE A O 1
ATOM 2083 N N . GLU A 1 247 ? -26.431 5.965 -1.687 1.00 28.58 247 GLU A N 1
ATOM 2084 C CA . GLU A 1 247 ? -27.551 6.392 -2.548 1.00 28.58 247 GLU A CA 1
ATOM 2085 C C . GLU A 1 247 ? -28.647 5.319 -2.721 1.00 28.58 247 GLU A C 1
ATOM 2087 O O . GLU A 1 247 ? -29.707 5.624 -3.258 1.00 28.58 247 GLU A O 1
ATOM 2092 N N . ASP A 1 248 ? -28.449 4.105 -2.193 1.00 30.53 248 ASP A N 1
ATOM 2093 C CA . ASP A 1 248 ? -29.416 2.993 -2.269 1.00 30.53 248 ASP A CA 1
ATOM 2094 C C . ASP A 1 248 ? -30.261 2.785 -0.980 1.00 30.53 248 ASP A C 1
ATOM 2096 O O . ASP A 1 248 ? -30.662 1.658 -0.676 1.00 30.53 248 ASP A O 1
ATOM 2100 N N . PHE A 1 249 ? -30.565 3.845 -0.212 1.00 33.53 249 PHE A N 1
ATOM 2101 C CA . PHE A 1 249 ? -31.523 3.795 0.916 1.00 33.53 249 PHE A CA 1
ATOM 2102 C C . PHE A 1 249 ? -32.618 4.862 0.847 1.00 33.53 249 PHE A C 1
ATOM 2104 O O . PHE A 1 249 ? -32.281 6.060 0.721 1.00 33.53 249 PHE A O 1
#